Protein 2CJ4 (pdb70)

Secondary structure (DSSP, 8-state):
-HHHHHHHHTSS-HHHHHHHHHTSGGGTT--HHHHHHHHHHHHHHHHHHHHHHHHHHHTS---GGGHHHHHHHHHHHHHIIIIIHHHHHHHHHHS-HHHHHHHHHHHHHHHHHHHHTTTTS--TTHHHHHHHHHHHHHHHHHHHTT-/-HHHHHHHTSS-HHHHHHHHHTSGGGTT--HHHHHHHHHHHHHHHHHHHHHHHHHHHTS---GGGHHHHHHHHHHHHHIIIIIHHHHHHHHHHS-THHHHHHHHHHHHHHHHHHHTTTTS--TTHHHHHHHHHHHHHHHHHHHTT-

Foldseek 3Di:
DVQQQVLLVQFPHNVVLNVQLVVDPCNVVDDLLSSLLSLLVQLLVLLVVQLVVLVVCVVPPHDPLCPVLSVLLNVLSCCLNVPLSVQLNCCSVPRPNVSNLVSLVSQLVSLVVSQCSQPPHDDPPNVSSVSSNRSSRSSNSSSVVVD/DQQQVLLVQFPHNVVLNCQQVVDPCNVPHDLLVSLLSLLVQLQVLLVVQLVVLVVCVPPPHDPLCPVLSVLLNVLSCCLNVPLSVQCVCCSVPRPNVSNLVSLVSQLVSLVVSQVSQPPHDDPPNVSSVSNNRSSRSSNRSSVVVD

CATH classification: 1.20.140.40

Organism: Nicotiana tabacum (NCBI:txid4097)

Nearest PDB structures (foldseek):
  2cj5-assembly1_A  TM=9.998E-01  e=7.695E-20  Nicotiana tabacum
  2cj7-assembly1_A  TM=9.873E-01  e=3.447E-18  Nicotiana tabacum
  1xg2-assembly1_B  TM=9.170E-01  e=6.669E-07  Actinidia chinensis
  1x91-assembly1_A  TM=8.832E-01  e=2.987E-05  Arabidopsis thaliana
  1x8z-assembly3_A  TM=7.685E-01  e=4.606E-05  Arabidopsis thaliana

Solvent-accessible surface area: 14195 Å² total; per-residue (Å²): 88,122,63,1,91,67,5,0,150,84,20,96,50,84,120,50,0,23,156,20,0,89,92,35,194,106,7,73,128,20,83,45,37,33,0,1,34,5,0,0,60,23,0,81,63,74,0,59,92,0,33,106,22,2,50,120,34,103,154,68,145,41,72,94,86,48,156,34,28,1,97,29,0,26,28,0,0,128,16,0,24,89,23,8,0,56,20,0,60,68,1,16,86,126,31,20,32,88,0,0,19,46,2,0,70,20,0,4,35,2,0,69,30,0,39,87,54,6,184,86,81,165,14,47,10,31,79,19,2,84,21,0,47,74,6,0,31,0,0,74,4,0,0,137,82,57,109,150,68,17,99,82,4,0,163,86,19,97,50,93,120,42,0,43,134,21,0,104,94,34,200,106,6,90,135,11,86,40,38,36,0,1,36,4,0,0,57,24,0,76,48,66,0,70,90,0,31,105,42,1,52,141,40,92,156,57,146,40,70,95,86,38,146,37,25,2,90,29,0,28,26,0,0,128,17,0,37,91,21,7,1,58,23,0,49,70,2,16,88,130,32,19,31,86,0,0,17,46,1,0,69,20,0,4,37,3,0,60,33,0,35,97,58,5,183,73,78,133,26,32,8,28,75,31,1,81,21,0,47,68,10,0,31,0,1,75,1,0,1,131,63,57,103

B-factor: mean 11.18, std 5.65, range [2.0, 44.93]

GO terms:
  GO:0005515 protein binding (F, IPI)

Radius of gyration: 20.4 Å; Cα contacts (8 Å, |Δi|>4): 413; chains: 2; bounding box: 42×55×51 Å

InterPro domains:
  IPR006501 Pectinesterase inhibitor domain [PF04043] (21-160)
  IPR006501 Pectinesterase inhibitor domain [SM00856] (18-161)
  IPR006501 Pectinesterase inhibitor domain [TIGR01614] (4-165)
  IPR034087 Cell wall/vacuolar inhibitor of fructosidase [cd15796] (20-165)
  IPR035513 Invertase/pectin methylesterase inhibitor domain superfamily [G3DSA:1.20.140.40] (18-166)
  IPR035513 Invertase/pectin methylesterase inhibitor domain superfamily [SSF101148] (20-165)

Structure (mmCIF, N/CA/C/O backbone):
data_2CJ4
#
_entry.id   2CJ4
#
_cell.length_a   131.350
_cell.length_b   47.180
_cell.length_c   57.450
_cell.angle_alpha   90.00
_cell.angle_beta   90.00
_cell.angle_gamma   90.00
#
_symmetry.space_group_name_H-M   'P 21 21 2'
#
loop_
_entity.id
_entity.type
_entity.pdbx_description
1 polymer 'INVERTASE INHIBITOR'
2 non-polymer 'ACETATE ION'
3 non-polymer 'SULFATE ION'
4 water water
#
loop_
_atom_site.group_PDB
_atom_site.id
_atom_site.type_symbol
_atom_site.label_atom_id
_atom_site.label_alt_id
_atom_site.label_comp_id
_atom_site.label_asym_id
_atom_site.label_entity_id
_atom_site.label_seq_id
_atom_site.pdbx_PDB_ins_code
_atom_site.Cartn_x
_atom_site.Cartn_y
_atom_site.Cartn_z
_atom_site.occupancy
_atom_site.B_iso_or_equiv
_atom_site.auth_seq_id
_atom_site.auth_comp_id
_atom_site.auth_asym_id
_atom_site.auth_atom_id
_atom_site.pdbx_PDB_model_num
ATOM 1 N N . ASN A 1 4 ? 61.670 -18.114 11.094 1.00 20.80 4 ASN A N 1
ATOM 2 C CA . ASN A 1 4 ? 62.877 -17.461 11.725 1.00 21.27 4 ASN A CA 1
ATOM 3 C C . ASN A 1 4 ? 64.173 -17.656 10.909 1.00 20.57 4 ASN A C 1
ATOM 4 O O . ASN A 1 4 ? 64.775 -16.660 10.514 1.00 19.44 4 ASN A O 1
ATOM 9 N N . ASN A 1 5 ? 64.568 -18.902 10.609 1.00 20.06 5 ASN A N 1
ATOM 10 C CA . ASN A 1 5 ? 65.357 -19.127 9.376 1.00 18.86 5 ASN A CA 1
ATOM 11 C C . ASN A 1 5 ? 64.556 -18.641 8.141 1.00 17.26 5 ASN A C 1
ATOM 12 O O . ASN A 1 5 ? 65.079 -17.910 7.295 1.00 16.15 5 ASN A O 1
ATOM 17 N N . LEU A 1 6 ? 63.294 -19.056 8.036 1.00 15.85 6 LEU A N 1
ATOM 18 C CA . LEU A 1 6 ? 62.436 -18.571 6.937 1.00 15.10 6 LEU A CA 1
ATOM 19 C C . LEU A 1 6 ? 62.281 -17.067 7.003 1.00 13.22 6 LEU A C 1
ATOM 20 O O . LEU A 1 6 ? 62.306 -16.388 5.969 1.00 12.83 6 LEU A O 1
ATOM 25 N N . VAL A 1 7 ? 62.099 -16.545 8.217 1.00 11.56 7 VAL A N 1
ATOM 26 C CA . VAL A 1 7 ? 61.920 -15.102 8.403 1.00 10.50 7 VAL A CA 1
ATOM 27 C C . VAL A 1 7 ? 63.188 -14.394 7.947 1.00 8.83 7 VAL A C 1
ATOM 28 O O . VAL A 1 7 ? 63.106 -13.435 7.197 1.00 6.47 7 VAL A O 1
ATOM 32 N N . GLU A 1 8 ? 64.355 -14.903 8.346 1.00 7.75 8 GLU A N 1
ATOM 33 C CA . GLU A 1 8 ? 65.619 -14.231 7.966 1.00 8.84 8 GLU A CA 1
ATOM 34 C C . GLU A 1 8 ? 65.845 -14.279 6.449 1.00 7.28 8 GLU A C 1
ATOM 35 O O . GLU A 1 8 ? 66.236 -13.263 5.831 1.00 6.75 8 GLU A O 1
ATOM 41 N N . THR A 1 9 ? 65.564 -15.438 5.847 1.00 7.53 9 THR A N 1
ATOM 42 C CA . THR A 1 9 ? 65.714 -15.628 4.406 1.00 8.10 9 THR A CA 1
ATOM 43 C C . THR A 1 9 ? 64.776 -14.701 3.649 1.00 7.75 9 THR A C 1
ATOM 44 O O . THR A 1 9 ? 65.143 -14.066 2.636 1.00 7.80 9 THR A O 1
ATOM 48 N N . THR A 1 10 ? 63.549 -14.625 4.132 1.00 7.84 10 THR A N 1
ATOM 49 C CA . THR A 1 10 ? 62.553 -13.795 3.489 1.00 7.83 10 THR A CA 1
ATOM 50 C C . THR A 1 10 ? 62.976 -12.325 3.589 1.00 7.57 10 THR A C 1
ATOM 51 O O . THR A 1 10 ? 62.955 -11.592 2.584 1.00 7.50 10 THR A O 1
ATOM 55 N N . CYS A 1 11 ? 63.372 -11.909 4.785 1.00 6.55 11 CYS A N 1
ATOM 56 C CA . CYS A 1 11 ? 63.707 -10.486 4.995 1.00 7.27 11 CYS A CA 1
ATOM 57 C C . CYS A 1 11 ? 64.960 -10.047 4.244 1.00 6.93 11 CYS A C 1
ATOM 58 O O . CYS A 1 11 ? 65.091 -8.899 3.881 1.00 6.57 11 CYS A O 1
ATOM 61 N N . LYS A 1 12 ? 65.903 -10.972 4.071 1.00 6.38 12 LYS A N 1
ATOM 62 C CA . LYS A 1 12 ? 67.126 -10.677 3.324 1.00 7.21 12 LYS A CA 1
ATOM 63 C C . LYS A 1 12 ? 66.807 -10.276 1.876 1.00 6.60 12 LYS A C 1
ATOM 64 O O . LYS A 1 12 ? 67.517 -9.460 1.274 1.00 6.60 12 LYS A O 1
ATOM 70 N N . ASN A 1 13 ? 65.736 -10.856 1.352 1.00 6.57 13 ASN A N 1
ATOM 71 C CA . ASN A 1 13 ? 65.272 -10.603 -0.012 1.00 8.13 13 ASN A CA 1
ATOM 72 C C . ASN A 1 13 ? 64.207 -9.525 -0.040 1.00 7.50 13 ASN A C 1
ATOM 73 O O . ASN A 1 13 ? 63.194 -9.618 -0.726 1.00 9.26 13 ASN A O 1
ATOM 78 N N . THR A 1 14 ? 64.453 -8.474 0.738 1.00 6.77 14 THR A N 1
ATOM 79 C CA . THR A 1 14 ? 63.602 -7.269 0.757 1.00 7.10 14 THR A CA 1
ATOM 80 C C . THR A 1 14 ? 64.508 -6.048 0.834 1.00 6.39 14 THR A C 1
ATOM 81 O O . THR A 1 14 ? 65.713 -6.192 1.059 1.00 6.06 14 THR A O 1
ATOM 85 N N . PRO A 1 15 ? 63.956 -4.855 0.554 1.00 6.59 15 PRO A N 1
ATOM 86 C CA . PRO A 1 15 ? 64.795 -3.645 0.624 1.00 6.62 15 PRO A CA 1
ATOM 87 C C . PRO A 1 15 ? 65.177 -3.146 2.006 1.00 5.97 15 PRO A C 1
ATOM 88 O O . PRO A 1 15 ? 65.952 -2.202 2.123 1.00 5.78 15 PRO A O 1
ATOM 92 N N . ASN A 1 16 ? 64.717 -3.811 3.060 1.00 5.73 16 ASN A N 1
ATOM 93 C CA . ASN A 1 16 ? 65.014 -3.322 4.417 1.00 4.47 16 ASN A CA 1
ATOM 94 C C . ASN A 1 16 ? 64.926 -4.493 5.415 1.00 4.12 16 ASN A C 1
ATOM 95 O O . ASN A 1 16 ? 63.834 -4.810 5.944 1.00 4.43 16 ASN A O 1
ATOM 100 N N . TYR A 1 17 ? 66.072 -5.116 5.622 1.00 4.22 17 TYR A N 1
ATOM 101 C CA . TYR A 1 17 ? 66.172 -6.361 6.393 1.00 4.18 17 TYR A CA 1
ATOM 102 C C . TYR A 1 17 ? 65.669 -6.218 7.823 1.00 4.81 17 TYR A C 1
ATOM 103 O O . TYR A 1 17 ? 64.827 -6.983 8.281 1.00 4.99 17 TYR A O 1
ATOM 112 N N . GLN A 1 18 ? 66.193 -5.217 8.511 1.00 4.81 18 GLN A N 1
ATOM 113 C CA . GLN A 1 18 ? 65.887 -5.055 9.937 1.00 5.47 18 GLN A CA 1
ATOM 114 C C . GLN A 1 18 ? 64.451 -4.594 10.169 1.00 5.86 18 GLN A C 1
ATOM 115 O O . GLN A 1 18 ? 63.838 -4.998 11.153 1.00 6.41 18 GLN A O 1
ATOM 121 N N . LEU A 1 19 ? 63.896 -3.771 9.281 1.00 5.97 19 LEU A N 1
ATOM 122 C CA . LEU A 1 19 ? 62.488 -3.394 9.409 1.00 6.98 19 LEU A CA 1
ATOM 123 C C . LEU A 1 19 ? 61.583 -4.616 9.217 1.00 7.55 19 LEU A C 1
ATOM 124 O O . LEU A 1 19 ? 60.620 -4.844 9.945 1.00 7.70 19 LEU A O 1
ATOM 129 N N . CYS A 1 20 ? 61.900 -5.387 8.189 1.00 7.27 20 CYS A N 1
ATOM 130 C CA . CYS A 1 20 ? 61.177 -6.630 7.910 1.00 7.33 20 CYS A CA 1
ATOM 131 C C . CYS A 1 20 ? 61.282 -7.594 9.116 1.00 6.87 20 CYS A C 1
ATOM 132 O O . CYS A 1 20 ? 60.270 -8.097 9.599 1.00 7.59 20 CYS A O 1
ATOM 135 N N . LEU A 1 21 ? 62.494 -7.811 9.632 1.00 7.59 21 LEU A N 1
ATOM 136 C CA . LEU A 1 21 ? 62.706 -8.664 10.814 1.00 8.56 21 LEU A CA 1
ATOM 137 C C . LEU A 1 21 ? 61.870 -8.252 12.012 1.00 9.36 21 LEU A C 1
ATOM 138 O O . LEU A 1 21 ? 61.174 -9.091 12.606 1.00 9.00 21 LEU A O 1
ATOM 143 N N . LYS A 1 22 ? 61.957 -6.978 12.376 1.00 10.37 22 LYS A N 1
ATOM 144 C CA . LYS A 1 22 ? 61.292 -6.483 13.562 1.00 11.49 22 LYS A CA 1
ATOM 145 C C . LYS A 1 22 ? 59.780 -6.628 13.429 1.00 11.02 22 LYS A C 1
ATOM 146 O O . LYS A 1 22 ? 59.082 -7.058 14.374 1.00 11.72 22 LYS A O 1
ATOM 152 N N . THR A 1 23 ? 59.302 -6.319 12.241 1.00 10.18 23 THR A N 1
ATOM 153 C CA . THR A 1 23 ? 57.868 -6.336 11.920 1.00 9.97 23 THR A CA 1
ATOM 154 C C . THR A 1 23 ? 57.340 -7.754 11.997 1.00 9.97 23 THR A C 1
ATOM 155 O O . THR A 1 23 ? 56.327 -8.004 12.659 1.00 11.39 23 THR A O 1
ATOM 159 N N . LEU A 1 24 ? 58.025 -8.693 11.350 1.00 9.35 24 LEU A N 1
ATOM 160 C CA . LEU A 1 24 ? 57.557 -10.085 11.312 1.00 9.86 24 LEU A CA 1
ATOM 161 C C . LEU A 1 24 ? 57.656 -10.747 12.680 1.00 10.44 24 LEU A C 1
ATOM 162 O O . LEU A 1 24 ? 56.719 -11.452 13.110 1.00 11.38 24 LEU A O 1
ATOM 167 N N . LEU A 1 25 ? 58.768 -10.507 13.369 1.00 11.03 25 LEU A N 1
ATOM 168 C CA . LEU A 1 25 ? 58.997 -11.183 14.653 1.00 12.09 25 LEU A CA 1
ATOM 169 C C . LEU A 1 25 ? 58.113 -10.646 15.760 1.00 12.68 25 LEU A C 1
ATOM 170 O O . LEU A 1 25 ? 57.946 -11.329 16.777 1.00 14.62 25 LEU A O 1
ATOM 175 N N . SER A 1 26 ? 57.542 -9.465 15.567 1.00 14.06 26 SER A N 1
ATOM 176 C CA . SER A 1 26 ? 56.583 -8.899 16.527 1.00 15.97 26 SER A CA 1
ATOM 177 C C . SER A 1 26 ? 55.235 -9.630 16.550 1.00 16.82 26 SER A C 1
ATOM 178 O O . SER A 1 26 ? 54.433 -9.433 17.478 1.00 17.34 26 SER A O 1
ATOM 181 N N . ASP A 1 27 ? 55.003 -10.470 15.542 1.00 16.44 27 ASP A N 1
ATOM 182 C CA . ASP A 1 27 ? 53.760 -11.219 15.402 1.00 16.78 27 ASP A CA 1
ATOM 183 C C . ASP A 1 27 ? 54.014 -12.702 15.571 1.00 17.13 27 ASP A C 1
ATOM 184 O O . ASP A 1 27 ? 54.797 -13.299 14.827 1.00 16.73 27 ASP A O 1
ATOM 189 N N . LYS A 1 28 ? 53.328 -13.304 16.557 1.00 17.45 28 LYS A N 1
ATOM 190 C CA . LYS A 1 28 ? 53.508 -14.716 16.888 1.00 18.39 28 LYS A CA 1
ATOM 191 C C . LYS A 1 28 ? 53.294 -15.652 15.716 1.00 17.60 28 LYS A C 1
ATOM 192 O O . LYS A 1 28 ? 53.839 -16.739 15.697 1.00 17.62 28 LYS A O 1
ATOM 198 N N . ARG A 1 29 ? 52.495 -15.231 14.736 1.00 16.87 29 ARG A N 1
ATOM 199 C CA . ARG A 1 29 ? 52.203 -16.077 13.578 1.00 17.34 29 ARG A CA 1
ATOM 200 C C . ARG A 1 29 ? 53.464 -16.339 12.739 1.00 16.61 29 ARG A C 1
ATOM 201 O O . ARG A 1 29 ? 53.461 -17.230 11.905 1.00 15.19 29 ARG A O 1
ATOM 209 N N . SER A 1 3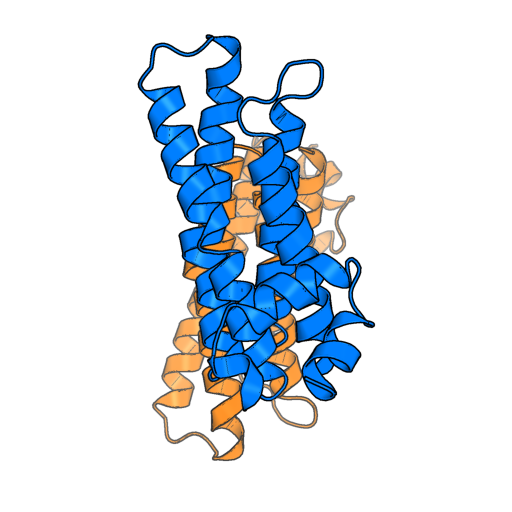0 ? 54.520 -15.547 12.938 1.00 16.85 30 SER A N 1
ATOM 210 C CA . SER A 1 30 ? 55.730 -15.716 12.134 1.00 18.09 30 SER A CA 1
ATOM 211 C C . SER A 1 30 ? 56.526 -16.964 12.491 1.00 19.06 30 SER A C 1
ATOM 212 O O . SER A 1 30 ? 57.136 -17.565 11.600 1.00 18.59 30 SER A O 1
ATOM 215 N N . ALA A 1 31 ? 56.475 -17.359 13.767 1.00 20.70 31 ALA A N 1
ATOM 216 C CA . ALA A 1 31 ? 57.226 -18.525 14.284 1.00 21.61 31 ALA A CA 1
ATOM 217 C C . ALA A 1 31 ? 56.865 -19.796 13.560 1.00 22.95 31 ALA A C 1
ATOM 218 O O . ALA A 1 31 ? 57.705 -20.672 13.370 1.00 24.82 31 ALA A O 1
ATOM 220 N N . THR A 1 32 ? 55.595 -19.924 13.209 1.00 23.50 32 THR A N 1
ATOM 221 C CA . THR A 1 32 ? 55.118 -21.066 12.462 1.00 23.80 32 THR A CA 1
ATOM 222 C C . THR A 1 32 ? 54.506 -20.595 11.168 1.00 23.86 32 THR A C 1
ATOM 223 O O . THR A 1 32 ? 53.618 -21.239 10.620 1.00 25.89 32 THR A O 1
ATOM 227 N N . GLY A 1 33 ? 55.003 -19.485 10.655 1.00 23.56 33 GLY A N 1
ATOM 228 C CA . GLY A 1 33 ? 54.481 -18.935 9.408 1.00 22.89 33 GLY A CA 1
ATOM 229 C C . GLY A 1 33 ? 54.887 -19.775 8.213 1.00 21.40 33 GLY A C 1
ATOM 230 O O . GLY A 1 33 ? 55.715 -20.690 8.332 1.00 23.34 33 GLY A O 1
ATOM 231 N N . ASP A 1 34 ? 54.249 -19.514 7.076 1.00 17.97 34 ASP A N 1
ATOM 232 C CA . ASP A 1 34 ? 54.868 -19.788 5.776 1.00 14.88 34 ASP A CA 1
ATOM 233 C C . ASP A 1 34 ? 54.974 -18.419 5.113 1.00 12.91 34 ASP A C 1
ATOM 234 O O . ASP A 1 34 ? 54.638 -17.427 5.748 1.00 11.61 34 ASP A O 1
ATOM 239 N N . ILE A 1 35 ? 55.401 -18.348 3.853 1.00 11.20 35 ILE A N 1
ATOM 240 C CA . ILE A 1 35 ? 55.671 -17.046 3.247 1.00 11.01 35 ILE A CA 1
ATOM 241 C C . ILE A 1 35 ? 54.380 -16.230 3.148 1.00 8.94 35 ILE A C 1
ATOM 242 O O . ILE A 1 35 ? 54.379 -15.011 3.354 1.00 7.45 35 ILE A O 1
ATOM 247 N N . THR A 1 36 ? 53.270 -16.904 2.845 1.00 7.85 36 THR A N 1
ATOM 248 C CA . THR A 1 36 ? 51.976 -16.210 2.788 1.00 7.14 36 THR A CA 1
ATOM 249 C C . THR A 1 36 ? 51.587 -15.575 4.109 1.00 6.32 36 THR A C 1
ATOM 250 O O . THR A 1 36 ? 51.107 -14.428 4.147 1.00 6.09 36 THR A O 1
ATOM 254 N N . THR A 1 37 ? 51.810 -16.302 5.190 1.00 6.13 37 THR A N 1
ATOM 255 C CA . THR A 1 37 ? 51.619 -15.738 6.533 1.00 6.12 37 THR A CA 1
ATOM 256 C C . THR A 1 37 ? 52.481 -14.500 6.746 1.00 5.94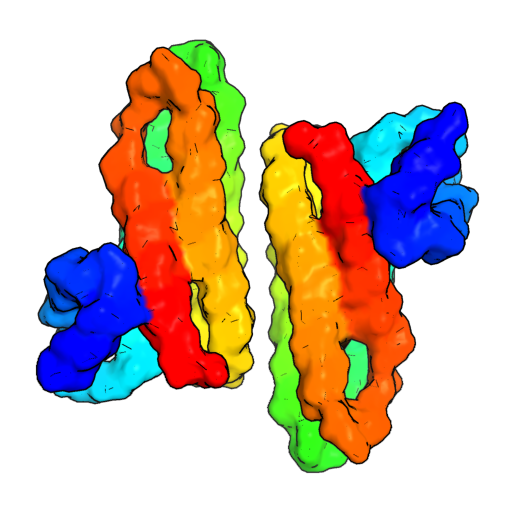 37 THR A C 1
ATOM 257 O O . THR A 1 37 ? 52.027 -13.486 7.297 1.00 6.08 37 THR A O 1
ATOM 261 N N . LEU A 1 38 ? 53.739 -14.563 6.310 1.00 5.61 38 LEU A N 1
ATOM 262 C CA . LEU A 1 38 ? 54.636 -13.404 6.476 1.00 5.62 38 LEU A CA 1
ATOM 263 C C . LEU A 1 38 ? 54.117 -12.187 5.689 1.00 6.31 38 LEU A C 1
ATOM 264 O O . LEU A 1 38 ? 54.131 -11.050 6.195 1.00 6.28 38 LEU A O 1
ATOM 269 N N . ALA A 1 39 ? 53.632 -12.426 4.473 1.00 6.21 39 ALA A N 1
ATOM 270 C CA . ALA A 1 39 ? 53.066 -11.347 3.665 1.00 6.94 39 ALA A CA 1
ATOM 271 C C . ALA A 1 39 ? 51.832 -10.770 4.373 1.00 6.69 39 ALA A C 1
ATOM 272 O O . ALA A 1 39 ? 51.642 -9.577 4.394 1.00 6.42 39 ALA A O 1
ATOM 274 N N . LEU A 1 40 ? 51.015 -11.617 5.001 1.00 6.66 40 LEU A N 1
ATOM 275 C CA . LEU A 1 40 ? 49.826 -11.114 5.666 1.00 5.97 40 LEU A CA 1
ATOM 276 C C . LEU A 1 40 ? 50.184 -10.297 6.901 1.00 5.94 40 LEU A C 1
ATOM 277 O O . LEU A 1 40 ? 49.501 -9.316 7.243 1.00 6.37 40 LEU A O 1
ATOM 282 N N . ILE A 1 41 ? 51.222 -10.731 7.626 1.00 5.43 41 ILE A N 1
ATOM 283 C CA . ILE A 1 41 ? 51.715 -9.958 8.767 1.00 6.54 41 ILE A CA 1
ATOM 284 C C . ILE A 1 41 ? 52.167 -8.573 8.302 1.00 6.46 41 ILE A C 1
ATOM 285 O O . ILE A 1 41 ? 51.859 -7.537 8.938 1.00 6.47 41 ILE A O 1
ATOM 290 N N . MET A 1 42 ? 52.859 -8.542 7.178 1.00 6.92 42 MET A N 1
ATOM 291 C CA . MET A 1 42 ? 53.340 -7.277 6.599 1.00 7.70 42 MET A CA 1
ATOM 292 C C . MET A 1 42 ? 52.192 -6.354 6.216 1.00 8.23 42 MET A C 1
ATOM 293 O O . MET A 1 42 ? 52.204 -5.173 6.562 1.00 9.28 42 MET A O 1
ATOM 298 N N . VAL A 1 43 ? 51.174 -6.912 5.569 1.00 7.37 43 VAL A N 1
ATOM 299 C CA . VAL A 1 43 ? 49.965 -6.132 5.216 1.00 7.91 43 VAL A CA 1
ATOM 300 C C . VAL A 1 43 ? 49.344 -5.534 6.467 1.00 7.35 43 VAL A C 1
ATOM 301 O O . VAL A 1 43 ? 48.964 -4.362 6.477 1.00 9.20 43 VAL A O 1
ATOM 305 N N . ASP A 1 44 ? 49.213 -6.301 7.531 1.00 8.28 44 ASP A N 1
ATOM 306 C CA . ASP A 1 44 ? 48.679 -5.768 8.798 1.00 8.34 44 ASP A CA 1
ATOM 307 C C . ASP A 1 44 ? 49.527 -4.616 9.355 1.00 8.73 44 ASP A C 1
ATOM 308 O O . ASP A 1 44 ? 48.971 -3.655 9.925 1.00 8.90 44 ASP A O 1
ATOM 313 N N . ALA A 1 45 ? 50.862 -4.725 9.241 1.00 8.23 45 ALA A N 1
ATOM 314 C CA . ALA A 1 45 ? 51.770 -3.655 9.712 1.00 8.57 45 ALA A CA 1
ATOM 315 C C . ALA A 1 45 ? 51.507 -2.348 8.898 1.00 8.22 45 ALA A C 1
ATOM 316 O O . ALA A 1 45 ? 51.469 -1.249 9.461 1.00 8.73 45 ALA A O 1
ATOM 318 N N . ILE A 1 46 ? 51.335 -2.490 7.586 1.00 8.27 46 ILE A N 1
ATOM 319 C CA . ILE A 1 46 ? 51.068 -1.364 6.696 1.00 8.72 46 ILE A CA 1
ATOM 320 C C . ILE A 1 46 ? 49.732 -0.760 7.111 1.00 8.66 46 ILE A C 1
ATOM 321 O O . ILE A 1 46 ? 49.598 0.460 7.195 1.00 9.80 46 ILE A O 1
ATOM 326 N N . LYS A 1 47 ? 48.731 -1.621 7.335 1.00 8.52 47 LYS A N 1
ATOM 327 C CA A LYS A 1 47 ? 47.389 -1.166 7.739 0.50 9.02 47 LYS A CA 1
ATOM 328 C CA B LYS A 1 47 ? 47.413 -1.201 7.758 0.50 8.68 47 LYS A CA 1
ATOM 329 C C . LYS A 1 47 ? 47.462 -0.362 9.042 1.00 8.95 47 LYS A C 1
ATOM 330 O O . LYS A 1 47 ? 46.817 0.675 9.160 1.00 8.36 47 LYS A O 1
ATOM 341 N N . ALA A 1 48 ? 48.219 -0.839 10.020 1.00 8.08 48 ALA A N 1
ATOM 342 C CA . ALA A 1 48 ? 48.378 -0.099 11.293 1.00 8.62 48 ALA A CA 1
ATOM 343 C C . ALA A 1 48 ? 48.880 1.317 11.081 1.00 9.32 48 ALA A C 1
ATOM 344 O O . ALA A 1 48 ? 48.303 2.292 11.606 1.00 10.02 48 ALA A O 1
ATOM 346 N N . LYS A 1 49 ? 49.950 1.435 10.322 1.00 9.38 49 LYS A N 1
ATOM 347 C CA . LYS A 1 49 ? 50.541 2.747 10.030 1.00 9.17 49 LYS A CA 1
ATOM 348 C C . LYS A 1 49 ? 49.588 3.617 9.213 1.00 9.05 49 LYS A C 1
ATOM 349 O O . LYS A 1 49 ? 49.507 4.834 9.447 1.00 8.76 49 LYS A O 1
ATOM 355 N N . ALA A 1 50 ? 48.912 3.013 8.227 1.00 7.61 50 ALA A N 1
ATOM 356 C CA . ALA A 1 50 ? 47.976 3.760 7.377 1.00 8.11 50 ALA A CA 1
ATOM 357 C C . ALA A 1 50 ? 46.806 4.282 8.224 1.00 6.94 50 ALA A C 1
ATOM 358 O O . ALA A 1 50 ? 46.309 5.415 8.005 1.00 8.55 50 ALA A O 1
ATOM 360 N N . ASN A 1 51 ? 46.284 3.475 9.159 1.00 7.82 51 ASN A N 1
ATOM 361 C CA . ASN A 1 51 ? 45.234 3.965 10.016 1.00 7.82 51 ASN A CA 1
ATOM 362 C C . ASN A 1 51 ? 45.728 5.135 10.884 1.00 7.81 51 ASN A C 1
ATOM 363 O O . ASN A 1 51 ? 45.003 6.124 11.130 1.00 8.61 51 ASN A O 1
ATOM 368 N N . GLN A 1 52 ? 46.955 5.035 11.373 1.00 8.24 52 GLN A N 1
ATOM 369 C CA . GLN A 1 52 ? 47.551 6.130 12.163 1.00 9.28 52 GLN A CA 1
ATOM 370 C C . GLN A 1 52 ? 47.633 7.408 11.317 1.00 7.51 52 GLN A C 1
ATOM 371 O O . GLN A 1 52 ? 47.281 8.505 11.785 1.00 7.62 52 GLN A O 1
ATOM 377 N N . ALA A 1 53 ? 48.088 7.251 10.095 1.00 7.21 53 ALA A N 1
ATOM 378 C CA . ALA A 1 53 ? 48.153 8.371 9.150 1.00 7.56 53 ALA A CA 1
ATOM 379 C C . ALA A 1 53 ? 46.764 8.998 8.950 1.00 7.30 53 ALA A C 1
ATOM 380 O O . ALA A 1 53 ? 46.626 10.235 8.980 1.00 7.29 53 ALA A O 1
ATOM 382 N N . ALA A 1 54 ? 45.745 8.170 8.683 1.00 7.35 54 ALA A N 1
ATOM 383 C CA . ALA A 1 54 ? 44.382 8.672 8.446 1.00 7.23 54 ALA A CA 1
ATOM 384 C C . ALA A 1 54 ? 43.846 9.487 9.626 1.00 6.80 54 ALA A C 1
ATOM 385 O O . ALA A 1 54 ? 43.252 10.561 9.430 1.00 6.65 54 ALA A O 1
ATOM 387 N N . VAL A 1 55 ? 44.096 8.995 10.834 1.00 6.89 55 VAL A N 1
ATOM 388 C CA . VAL A 1 55 ? 43.640 9.684 12.032 1.00 7.42 55 VAL A CA 1
ATOM 389 C C . VAL A 1 55 ? 44.434 10.997 12.225 1.00 7.22 55 VAL A C 1
ATOM 390 O O . VAL A 1 55 ? 43.862 12.029 12.596 1.00 6.96 55 VAL A O 1
ATOM 394 N N . THR A 1 56 ? 45.729 10.970 11.963 1.00 7.54 56 THR A N 1
ATOM 395 C CA . THR A 1 56 ? 46.546 12.174 12.048 1.00 7.12 56 THR A CA 1
ATOM 396 C C . THR A 1 56 ? 46.060 13.254 11.081 1.00 6.94 56 THR A C 1
ATOM 397 O O . THR A 1 56 ? 45.987 14.440 11.461 1.00 7.11 56 THR A O 1
ATOM 401 N N . ILE A 1 57 ? 45.736 12.834 9.860 1.00 5.99 57 ILE A N 1
ATOM 402 C CA . ILE A 1 57 ? 45.200 13.749 8.837 1.00 6.06 57 ILE A CA 1
ATOM 403 C C . ILE A 1 57 ? 43.921 14.379 9.337 1.00 5.55 57 ILE A C 1
ATOM 404 O O . ILE A 1 57 ? 43.770 15.586 9.272 1.00 6.25 57 ILE A O 1
ATOM 409 N N . SER A 1 58 ? 43.012 13.564 9.888 1.00 6.72 58 SER A N 1
ATOM 410 C CA . SER A 1 58 ? 41.742 14.083 10.385 1.00 6.18 58 SER A CA 1
ATOM 411 C C . SER A 1 58 ? 41.985 15.093 11.504 1.00 6.15 58 SER A C 1
ATOM 412 O O . SER A 1 58 ? 41.379 16.156 11.539 1.00 6.34 58 SER A O 1
ATOM 415 N N . LYS A 1 59 ? 42.867 14.755 12.426 1.00 5.95 59 LYS A N 1
ATOM 416 C CA . LYS A 1 59 ? 43.177 15.682 13.530 1.00 6.95 59 LYS A CA 1
ATOM 417 C C . LYS A 1 59 ? 43.645 17.018 12.956 1.00 6.37 59 LYS A C 1
ATOM 418 O O . LYS A 1 59 ? 43.154 18.076 13.356 1.00 6.20 59 LYS A O 1
ATOM 424 N N . LEU A 1 60 ? 44.620 16.954 12.063 1.00 5.76 60 LEU A N 1
ATOM 425 C CA . LEU A 1 60 ? 45.189 18.173 11.452 1.00 6.09 60 LEU A CA 1
ATOM 426 C C . LEU A 1 60 ? 44.099 18.991 10.744 1.00 5.59 60 LEU A C 1
ATOM 427 O O . LEU A 1 60 ? 44.047 20.197 10.920 1.00 6.91 60 LEU A O 1
ATOM 432 N N . ARG A 1 61 ? 43.234 18.319 9.981 1.00 5.44 61 ARG A N 1
ATOM 433 C CA . ARG A 1 61 ? 42.214 19.013 9.215 1.00 5.42 61 ARG A CA 1
ATOM 434 C C . ARG A 1 61 ? 41.211 19.733 10.136 1.00 5.87 61 ARG A C 1
ATOM 435 O O . ARG A 1 61 ? 40.580 20.741 9.724 1.00 7.41 61 ARG A O 1
ATOM 443 N N . HIS A 1 62 ? 41.033 19.216 11.356 1.00 5.76 62 HIS A N 1
ATOM 444 C CA . HIS A 1 62 ? 40.073 19.756 12.316 1.00 5.98 62 HIS A CA 1
ATOM 445 C C . HIS A 1 62 ? 40.708 20.678 13.382 1.00 6.25 62 HIS A C 1
ATOM 446 O O . HIS A 1 62 ? 40.036 21.089 14.360 1.00 6.66 62 HIS A O 1
ATOM 453 N N . SER A 1 63 ? 41.986 21.042 13.173 1.00 7.39 63 SER A N 1
ATOM 454 C CA . SER A 1 63 ? 42.792 21.787 14.165 1.00 9.14 63 SER A CA 1
ATOM 455 C C . SER A 1 63 ? 43.349 23.058 13.587 1.00 9.96 63 SER A C 1
ATOM 456 O O . SER A 1 63 ? 44.495 23.376 13.828 1.00 11.23 63 SER A O 1
ATOM 459 N N . ASN A 1 64 ? 42.512 23.778 12.849 1.00 10.95 64 ASN A N 1
ATOM 460 C CA . ASN A 1 64 ? 42.869 25.083 12.255 1.00 10.89 64 ASN A CA 1
ATOM 461 C C . ASN A 1 64 ? 44.200 25.013 11.504 1.00 9.44 64 ASN A C 1
ATOM 462 O O . ASN A 1 64 ? 45.156 25.719 11.819 1.00 9.48 64 ASN A O 1
ATOM 467 N N . PRO A 1 65 ? 44.276 24.141 10.493 1.00 8.68 65 PRO A N 1
ATOM 468 C CA . PRO A 1 65 ? 45.555 23.984 9.843 1.00 8.76 65 PRO A CA 1
ATOM 469 C C . PRO A 1 65 ? 45.906 25.167 8.944 1.00 7.62 65 PRO A C 1
ATOM 470 O O . PRO A 1 65 ? 45.004 25.964 8.626 1.00 8.66 65 PRO A O 1
ATOM 474 N N . PRO A 1 66 ? 47.186 25.288 8.552 1.00 8.10 66 PRO A N 1
ATOM 475 C CA . PRO A 1 66 ? 47.591 26.308 7.570 1.00 7.28 66 PRO A CA 1
ATOM 476 C C . PRO A 1 66 ? 46.730 26.198 6.310 1.00 5.98 66 PRO A C 1
ATOM 477 O O . PRO A 1 66 ? 46.461 25.115 5.855 1.00 5.56 66 PRO A O 1
ATOM 481 N N . ALA A 1 67 ? 46.329 27.333 5.739 1.00 5.69 67 ALA A N 1
ATOM 482 C CA . ALA A 1 67 ? 45.545 27.350 4.525 1.00 6.15 67 ALA A CA 1
ATOM 483 C C . ALA A 1 67 ? 46.171 26.556 3.407 1.00 6.40 67 ALA A C 1
ATOM 484 O O . ALA A 1 67 ? 45.473 25.847 2.673 1.00 6.62 67 ALA A O 1
ATOM 486 N N . ALA A 1 68 ? 47.487 26.688 3.273 1.00 6.81 68 ALA A N 1
ATOM 487 C CA . ALA A 1 68 ? 48.174 25.989 2.205 1.00 7.57 68 ALA A CA 1
ATOM 488 C C . ALA A 1 68 ? 48.216 24.452 2.377 1.00 7.58 68 ALA A C 1
ATOM 489 O O . ALA A 1 68 ? 48.602 23.731 1.446 1.00 8.39 68 ALA A O 1
ATOM 491 N N . TRP A 1 69 ? 47.829 23.933 3.539 1.00 7.08 69 TRP A N 1
ATOM 492 C CA . TRP A 1 69 ? 47.714 22.482 3.728 1.00 8.52 69 TRP A CA 1
ATOM 493 C C . TRP A 1 69 ? 46.328 21.955 3.346 1.00 8.38 69 TRP A C 1
ATOM 494 O O . TRP A 1 69 ? 46.108 20.762 3.392 1.00 7.79 69 TRP A O 1
ATOM 505 N N . LYS A 1 70 ? 45.406 22.814 2.912 1.00 8.32 70 LYS A N 1
ATOM 506 C CA . LYS A 1 70 ? 44.041 22.323 2.616 1.00 9.44 70 LYS A CA 1
ATOM 507 C C . LYS A 1 70 ? 44.018 21.219 1.571 1.00 8.46 70 LYS A C 1
ATOM 508 O O . LYS A 1 70 ? 43.430 20.150 1.766 1.00 8.49 70 LYS A O 1
ATOM 514 N N . GLY A 1 71 ? 44.602 21.524 0.425 1.00 8.58 71 GLY A N 1
ATOM 515 C CA . GLY A 1 71 ? 44.672 20.562 -0.661 1.00 8.84 71 GLY A CA 1
ATOM 516 C C . GLY A 1 71 ? 45.512 19.360 -0.316 1.00 9.03 71 GLY A C 1
ATOM 517 O O . GLY A 1 71 ? 45.076 18.223 -0.517 1.00 10.23 71 GLY A O 1
ATOM 518 N N . PRO A 1 72 ? 46.755 19.593 0.158 1.00 7.53 72 PRO A N 1
ATOM 519 C CA . PRO A 1 72 ? 47.573 18.471 0.584 1.00 7.33 72 PRO A CA 1
ATOM 520 C C . PRO A 1 72 ? 46.861 17.529 1.551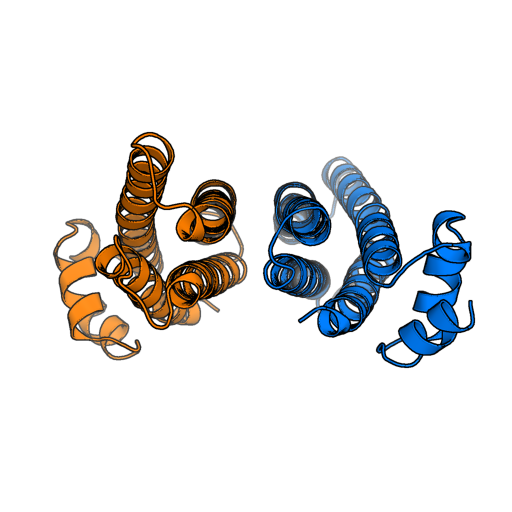 1.00 7.63 72 PRO A C 1
ATOM 521 O O . PRO A 1 72 ? 46.897 16.300 1.350 1.00 8.46 72 PRO A O 1
ATOM 525 N N . LEU A 1 73 ? 46.188 18.077 2.565 1.00 6.43 73 LEU A N 1
ATOM 526 C CA . LEU A 1 73 ? 45.565 17.192 3.526 1.00 6.14 73 LEU A CA 1
ATOM 527 C C . LEU A 1 73 ? 44.349 16.493 2.929 1.00 5.78 73 LEU A C 1
ATOM 528 O O . LEU A 1 73 ? 44.061 15.339 3.283 1.00 6.32 73 LEU A O 1
ATOM 533 N N . LYS A 1 74 ? 43.601 17.196 2.073 1.00 6.16 74 LYS A N 1
ATOM 534 C CA . LYS A 1 74 ? 42.419 16.558 1.450 1.00 7.36 74 LYS A CA 1
ATOM 535 C C . LYS A 1 74 ? 42.840 15.397 0.561 1.00 6.62 74 LYS A C 1
ATOM 536 O O . LYS A 1 74 ? 42.244 14.315 0.578 1.00 7.24 74 LYS A O 1
ATOM 542 N N . ASN A 1 75 ? 43.896 15.617 -0.220 1.00 6.87 75 ASN A N 1
ATOM 543 C CA . ASN A 1 75 ? 44.383 14.585 -1.129 1.00 7.07 75 ASN A CA 1
ATOM 544 C C . ASN A 1 75 ? 45.069 13.484 -0.353 1.00 6.30 75 ASN A C 1
ATOM 545 O O . ASN A 1 75 ? 44.958 12.320 -0.704 1.00 7.86 75 ASN A O 1
ATOM 550 N N . CYS A 1 76 ? 45.765 13.815 0.736 1.00 6.19 76 CYS A N 1
ATOM 551 C CA . CYS A 1 76 ? 46.318 12.767 1.611 1.00 7.07 76 CYS A CA 1
ATOM 552 C C . CYS A 1 76 ? 45.230 11.911 2.200 1.00 6.75 76 CYS A C 1
ATOM 553 O O . CYS A 1 76 ? 45.370 10.700 2.300 1.00 7.21 76 CYS A O 1
ATOM 556 N N . ALA A 1 77 ? 44.134 12.541 2.617 1.00 7.60 77 ALA A N 1
ATOM 557 C CA . ALA A 1 77 ? 43.011 11.802 3.187 1.00 7.49 77 ALA A CA 1
ATOM 558 C C . ALA A 1 77 ? 42.489 10.784 2.156 1.00 7.78 77 ALA A C 1
ATOM 559 O O . ALA A 1 77 ? 42.219 9.627 2.498 1.00 7.64 77 ALA A O 1
ATOM 561 N N . PHE A 1 78 ? 42.377 11.237 0.899 1.00 7.11 78 PHE A N 1
ATOM 562 C CA . PHE A 1 78 ? 41.935 10.380 -0.209 1.00 7.68 78 PHE A CA 1
ATOM 563 C C . PHE A 1 78 ? 42.940 9.238 -0.438 1.00 8.19 78 PHE A C 1
ATOM 564 O O . PHE A 1 78 ? 42.538 8.067 -0.536 1.00 8.88 78 PHE A O 1
ATOM 572 N N . SER A 1 79 ? 44.222 9.573 -0.441 1.00 8.31 79 SER A N 1
ATOM 573 C CA . SER A 1 79 ? 45.278 8.590 -0.623 1.00 8.86 79 SER A CA 1
ATOM 574 C C . SER A 1 79 ? 45.182 7.466 0.432 1.00 8.53 79 SER A C 1
ATOM 575 O O . SER A 1 79 ? 45.251 6.296 0.089 1.00 10.62 79 SER A O 1
ATOM 578 N N . TYR A 1 80 ? 45.004 7.822 1.691 1.00 7.44 80 TYR A N 1
ATOM 579 C CA . TYR A 1 80 ? 44.931 6.813 2.758 1.00 8.56 80 TYR A CA 1
ATOM 580 C C . TYR A 1 80 ? 43.606 6.063 2.695 1.00 8.19 80 TYR A C 1
ATOM 581 O O . TYR A 1 80 ? 43.517 4.903 3.108 1.00 8.89 80 TYR A O 1
ATOM 590 N N . LYS A 1 81 ? 42.559 6.723 2.227 1.00 8.37 81 LYS A N 1
ATOM 591 C CA . LYS A 1 81 ? 41.255 6.054 2.076 1.00 8.94 81 LYS A CA 1
ATOM 592 C C . LYS A 1 81 ? 41.383 4.934 1.011 1.00 8.41 81 LYS A C 1
ATOM 593 O O . LYS A 1 81 ? 40.850 3.835 1.182 1.00 9.70 81 LYS A O 1
ATOM 599 N N . VAL A 1 82 ? 42.134 5.219 -0.047 1.00 8.28 82 VAL A N 1
ATOM 600 C CA . VAL A 1 82 ? 42.363 4.222 -1.117 1.00 8.25 82 VAL A CA 1
ATOM 601 C C . VAL A 1 82 ? 43.129 3.036 -0.501 1.00 8.26 82 VAL A C 1
ATOM 602 O O . VAL A 1 82 ? 42.752 1.858 -0.672 1.00 9.38 82 VAL A O 1
ATOM 606 N N . ILE A 1 83 ? 44.177 3.375 0.237 1.00 7.90 83 ILE A N 1
ATOM 607 C CA . ILE A 1 83 ? 45.034 2.338 0.872 1.00 8.36 83 ILE A CA 1
ATOM 608 C C . ILE A 1 83 ? 44.185 1.452 1.781 1.00 8.83 83 ILE A C 1
ATOM 609 O O . ILE A 1 83 ? 44.190 0.237 1.654 1.00 8.70 83 ILE A O 1
ATOM 614 N N . LEU A 1 84 ? 43.385 2.070 2.640 1.00 7.17 84 LEU A N 1
ATOM 615 C CA . LEU A 1 84 ? 42.641 1.321 3.655 1.00 7.81 84 LEU A CA 1
ATOM 616 C C . LEU A 1 84 ? 41.391 0.594 3.155 1.00 8.01 84 LEU A C 1
ATOM 617 O O . LEU A 1 84 ? 40.954 -0.423 3.750 1.00 9.78 84 LEU A O 1
ATOM 622 N N . THR A 1 85 ? 40.729 1.161 2.158 1.00 8.65 85 THR A N 1
ATOM 623 C CA . THR A 1 85 ? 39.458 0.611 1.714 1.00 9.41 85 THR A CA 1
ATOM 624 C C . THR A 1 85 ? 39.576 -0.240 0.473 1.00 9.08 85 THR A C 1
ATOM 625 O O . THR A 1 85 ? 38.670 -1.024 0.181 1.00 10.84 85 THR A O 1
ATOM 629 N N . ALA A 1 86 ? 40.676 -0.095 -0.256 1.00 9.10 86 ALA A N 1
ATOM 630 C CA . ALA A 1 86 ? 40.888 -0.836 -1.506 1.00 9.27 86 ALA A CA 1
ATOM 631 C C . ALA A 1 86 ? 42.162 -1.642 -1.501 1.00 9.12 86 ALA A C 1
ATOM 632 O O . ALA A 1 86 ? 42.102 -2.864 -1.630 1.00 10.60 86 ALA A O 1
ATOM 634 N N . SER A 1 87 ? 43.317 -0.979 -1.413 1.00 9.49 87 SER A N 1
ATOM 635 C CA . SER A 1 87 ? 44.598 -1.632 -1.657 1.00 9.25 87 SER A CA 1
ATOM 636 C C . SER A 1 87 ? 44.876 -2.772 -0.677 1.00 9.04 87 SER A C 1
ATOM 637 O O . SER A 1 87 ? 45.264 -3.881 -1.057 1.00 9.48 87 SER A O 1
ATOM 640 N N . LEU A 1 88 ? 44.742 -2.474 0.608 1.00 8.32 88 LEU A N 1
ATOM 641 C CA . LEU A 1 88 ? 45.053 -3.478 1.627 1.00 8.83 88 LEU A CA 1
ATOM 642 C C . LEU A 1 88 ? 44.012 -4.596 1.721 1.00 8.53 88 LEU A C 1
ATOM 643 O O . LEU A 1 88 ? 44.389 -5.786 1.794 1.00 9.51 88 LEU A O 1
ATOM 648 N N . PRO A 1 89 ? 42.717 -4.271 1.714 1.00 8.76 89 PRO A N 1
ATOM 649 C CA . PRO A 1 89 ? 41.730 -5.349 1.642 1.00 8.13 89 PRO A CA 1
ATOM 650 C C . PRO A 1 89 ? 41.901 -6.253 0.431 1.00 7.20 89 PRO A C 1
ATOM 651 O O . PRO A 1 89 ? 41.750 -7.461 0.543 1.00 6.88 89 PRO A O 1
ATOM 655 N N . GLU A 1 90 ? 42.201 -5.657 -0.735 1.00 7.65 90 GLU A N 1
ATOM 656 C CA . GLU A 1 90 ? 42.470 -6.465 -1.941 1.00 7.37 90 GLU A CA 1
ATOM 657 C C . GLU A 1 90 ? 43.643 -7.426 -1.663 1.00 6.32 90 GLU A C 1
ATOM 658 O O . GLU A 1 90 ? 43.584 -8.591 -2.013 1.00 6.14 90 GLU A O 1
ATOM 664 N N . ALA A 1 91 ? 44.729 -6.909 -1.097 1.00 6.47 91 ALA A N 1
ATOM 665 C CA . ALA A 1 91 ? 45.919 -7.754 -0.809 1.00 6.55 91 ALA A CA 1
ATOM 666 C C . ALA A 1 91 ? 45.550 -8.914 0.143 1.00 6.17 91 ALA A C 1
ATOM 667 O O . ALA A 1 91 ? 45.968 -10.045 -0.042 1.00 6.96 91 ALA A O 1
ATOM 669 N N . ILE A 1 92 ? 44.803 -8.609 1.188 1.00 6.99 92 ILE A N 1
ATOM 670 C CA . ILE A 1 92 ? 44.452 -9.629 2.185 1.00 6.91 92 ILE A CA 1
ATOM 671 C C . ILE A 1 92 ? 43.611 -10.711 1.507 1.00 6.43 92 ILE A C 1
ATOM 672 O O . ILE A 1 92 ? 43.882 -11.904 1.668 1.00 7.36 92 ILE A O 1
ATOM 677 N N . GLU A 1 93 ? 42.583 -10.315 0.760 1.00 7.07 93 GLU A N 1
ATOM 678 C CA . GLU A 1 93 ? 41.739 -11.316 0.101 1.00 6.38 93 GLU A CA 1
ATOM 679 C C . GLU A 1 93 ? 42.541 -12.168 -0.894 1.00 5.94 93 GLU A C 1
ATOM 680 O O . GLU A 1 93 ? 42.382 -13.391 -1.016 1.00 5.88 93 GLU A O 1
ATOM 686 N N . ALA A 1 94 ? 43.345 -11.469 -1.694 1.00 4.66 94 ALA A N 1
ATOM 687 C CA . ALA A 1 94 ? 44.087 -12.173 -2.769 1.00 5.43 94 ALA A CA 1
ATOM 688 C C . ALA A 1 94 ? 45.085 -13.177 -2.158 1.00 5.21 94 ALA A C 1
ATOM 689 O O . ALA A 1 94 ? 45.212 -14.314 -2.621 1.00 4.69 94 ALA A O 1
ATOM 691 N N . LEU A 1 95 ? 45.800 -12.757 -1.119 1.00 5.48 95 LEU A N 1
ATOM 692 C CA . LEU A 1 95 ? 46.764 -13.636 -0.442 1.00 5.70 95 LEU A CA 1
ATOM 693 C C . LEU A 1 95 ? 46.035 -14.782 0.209 1.00 5.91 95 LEU A C 1
ATOM 694 O O . LEU A 1 95 ? 46.503 -15.921 0.185 1.00 4.91 95 LEU A O 1
ATOM 699 N N . THR A 1 96 ? 44.872 -14.514 0.786 1.00 4.96 96 THR A N 1
ATOM 700 C CA . THR A 1 96 ? 44.161 -15.531 1.541 1.00 6.38 96 THR A CA 1
ATOM 701 C C . THR A 1 96 ? 43.502 -16.581 0.657 1.00 6.75 96 THR A C 1
ATOM 702 O O . THR A 1 96 ? 43.541 -17.769 0.954 1.00 6.81 96 THR A O 1
ATOM 706 N N . LYS A 1 97 ? 42.886 -16.141 -0.429 1.00 6.28 97 LYS A N 1
ATOM 707 C CA . LYS A 1 97 ? 42.118 -17.069 -1.226 1.00 8.58 97 LYS A CA 1
ATOM 708 C C . LYS A 1 97 ? 42.089 -16.824 -2.725 1.00 7.61 97 LYS A C 1
ATOM 709 O O . LYS A 1 97 ? 41.248 -17.426 -3.433 1.00 8.57 97 LYS A O 1
ATOM 715 N N . GLY A 1 98 ? 43.045 -16.045 -3.196 1.00 7.51 98 GLY A N 1
ATOM 716 C CA . GLY A 1 98 ? 43.064 -15.626 -4.599 1.00 6.83 98 GLY A CA 1
ATOM 717 C C . GLY A 1 98 ? 44.421 -15.633 -5.268 1.00 6.57 98 GLY A C 1
ATOM 718 O O . GLY A 1 98 ? 45.303 -16.411 -4.951 1.00 5.83 98 GLY A O 1
ATOM 719 N N . ASP A 1 99 ? 44.547 -14.731 -6.239 1.00 5.15 99 ASP A N 1
ATOM 720 C CA . ASP A 1 99 ? 45.715 -14.635 -7.087 1.00 5.13 99 ASP A CA 1
ATOM 721 C C . ASP A 1 99 ? 46.652 -13.588 -6.469 1.00 5.11 99 ASP A C 1
ATOM 722 O O . ASP A 1 99 ? 46.307 -12.417 -6.386 1.00 4.61 99 ASP A O 1
ATOM 727 N N . PRO A 1 100 ? 47.868 -13.998 -6.049 1.00 5.14 100 PRO A N 1
ATOM 728 C CA . PRO A 1 100 ? 48.764 -13.070 -5.370 1.00 5.73 100 PRO A CA 1
ATOM 729 C C . PRO A 1 100 ? 49.205 -11.854 -6.232 1.00 5.87 100 PRO A C 1
ATOM 730 O O . PRO A 1 100 ? 49.676 -10.886 -5.689 1.00 7.11 100 PRO A O 1
ATOM 734 N N . LYS A 1 101 ? 49.035 -11.906 -7.538 1.00 5.53 101 LYS A N 1
ATOM 735 C CA A LYS A 1 101 ? 49.286 -10.728 -8.375 0.50 5.94 101 LYS A CA 1
ATOM 736 C CA B LYS A 1 101 ? 49.236 -10.741 -8.409 0.50 5.45 101 LYS A CA 1
ATOM 737 C C . LYS A 1 101 ? 48.498 -9.512 -7.880 1.00 5.75 101 LYS A C 1
ATOM 738 O O . LYS A 1 101 ? 49.020 -8.415 -7.864 1.00 5.14 101 LYS A O 1
ATOM 749 N N . PHE A 1 102 ? 47.273 -9.719 -7.435 1.00 5.82 102 PHE A N 1
ATOM 750 C CA . PHE A 1 102 ? 46.441 -8.598 -6.955 1.00 6.36 102 PHE A CA 1
ATOM 751 C C . PHE A 1 102 ? 46.981 -8.024 -5.628 1.00 7.29 102 PHE A C 1
ATOM 752 O O . PHE A 1 102 ? 46.799 -6.844 -5.323 1.00 7.49 102 PHE A O 1
ATOM 760 N N . ALA A 1 103 ? 47.649 -8.865 -4.823 1.00 6.77 103 ALA A N 1
ATOM 761 C CA . ALA A 1 103 ? 48.281 -8.398 -3.606 1.00 7.29 103 ALA A CA 1
ATOM 762 C C . ALA A 1 103 ? 49.503 -7.560 -3.945 1.00 7.19 103 ALA A C 1
ATOM 763 O O . ALA A 1 103 ? 49.756 -6.546 -3.309 1.00 7.34 103 ALA A O 1
ATOM 765 N N . GLU A 1 104 ? 50.287 -8.005 -4.916 1.00 8.02 104 GLU A N 1
ATOM 766 C CA . GLU A 1 104 ? 51.356 -7.165 -5.452 1.00 7.82 104 GLU A CA 1
ATOM 767 C C . GLU A 1 104 ? 50.813 -5.793 -5.928 1.00 7.55 104 GLU A C 1
ATOM 768 O O . GLU A 1 104 ? 51.362 -4.757 -5.578 1.00 8.51 104 GLU A O 1
ATOM 774 N N . ASP A 1 105 ? 49.731 -5.799 -6.686 1.00 7.28 105 ASP A N 1
ATOM 775 C CA . ASP A 1 105 ? 49.057 -4.562 -7.101 1.00 8.22 105 ASP A CA 1
ATOM 776 C C . ASP A 1 105 ? 48.761 -3.660 -5.903 1.00 8.68 105 ASP A C 1
ATOM 777 O O . ASP A 1 105 ? 49.054 -2.460 -5.927 1.00 10.44 105 ASP A O 1
ATOM 782 N N . GLY A 1 106 ? 48.182 -4.234 -4.843 1.00 9.20 106 GLY A N 1
ATOM 783 C CA . GLY A 1 106 ? 47.830 -3.451 -3.679 1.00 9.76 106 GLY A CA 1
ATOM 784 C C . GLY A 1 106 ? 49.041 -2.809 -3.004 1.00 9.50 106 GLY A C 1
ATOM 785 O O . GLY A 1 106 ? 48.984 -1.647 -2.531 1.00 11.17 106 GLY A O 1
ATOM 786 N N . MET A 1 107 ? 50.147 -3.540 -2.928 1.00 9.81 107 MET A N 1
ATOM 787 C CA . MET A 1 107 ? 51.377 -3.013 -2.266 1.00 10.06 107 MET A CA 1
ATOM 788 C C . MET A 1 107 ? 52.040 -1.919 -3.132 1.00 8.53 107 MET A C 1
ATOM 789 O O . MET A 1 107 ? 52.599 -0.963 -2.640 1.00 8.08 107 MET A O 1
ATOM 794 N N . VAL A 1 108 ? 52.013 -2.107 -4.438 1.00 8.88 108 VAL A N 1
ATOM 795 C CA . VAL A 1 108 ? 52.512 -1.105 -5.385 1.00 9.21 108 VAL A CA 1
ATOM 796 C C . VAL A 1 108 ? 51.668 0.154 -5.193 1.00 9.43 108 VAL A C 1
ATOM 797 O O . VAL A 1 108 ? 52.199 1.259 -5.130 1.00 10.16 108 VAL A O 1
ATOM 801 N N . GLY A 1 109 ? 50.362 -0.038 -5.054 1.00 8.83 109 GLY A N 1
ATOM 802 C CA . GLY A 1 109 ? 49.444 1.074 -4.831 1.00 9.15 109 GLY A CA 1
ATOM 803 C C . GLY A 1 109 ? 49.735 1.824 -3.555 1.00 9.03 109 GLY A C 1
ATOM 804 O O . GLY A 1 109 ? 49.828 3.046 -3.568 1.00 9.79 109 GLY A O 1
ATOM 805 N N . SER A 1 110 ? 49.828 1.105 -2.432 1.00 8.21 110 SER A N 1
ATOM 806 C CA . SER A 1 110 ? 50.080 1.757 -1.134 1.00 8.58 110 SER A CA 1
ATOM 807 C C . SER A 1 110 ? 51.435 2.451 -1.119 1.00 7.80 110 SER A C 1
ATOM 808 O O . SER A 1 110 ? 51.597 3.559 -0.559 1.00 9.94 110 SER A O 1
ATOM 811 N N . SER A 1 111 ? 52.443 1.804 -1.697 1.00 8.55 111 SER A N 1
ATOM 812 C CA . SER A 1 111 ? 53.764 2.396 -1.768 1.00 8.49 111 SER A CA 1
ATOM 813 C C . SER A 1 111 ? 53.699 3.759 -2.457 1.00 7.82 111 SER A C 1
ATOM 814 O O . SER A 1 111 ? 54.266 4.754 -1.978 1.00 8.74 111 SER A O 1
ATOM 817 N N . GLY A 1 112 ? 53.032 3.794 -3.596 1.00 8.09 112 GLY A N 1
ATOM 818 C CA . GLY A 1 112 ? 52.911 4.977 -4.409 1.00 8.44 112 GLY A CA 1
ATOM 819 C C . GLY A 1 112 ? 52.045 6.047 -3.759 1.00 8.64 112 GLY A C 1
ATOM 820 O O . GLY A 1 112 ? 52.322 7.238 -3.877 1.00 9.09 112 GLY A O 1
ATOM 821 N N . ASP A 1 113 ? 50.997 5.611 -3.081 1.00 7.77 113 ASP A N 1
ATOM 822 C CA . ASP A 1 113 ? 50.024 6.542 -2.460 1.00 8.26 113 ASP A CA 1
ATOM 823 C C . ASP A 1 113 ? 50.650 7.259 -1.269 1.00 9.25 113 ASP A C 1
ATOM 824 O O . ASP A 1 113 ? 50.464 8.445 -1.098 1.00 10.06 113 ASP A O 1
ATOM 829 N N . ALA A 1 114 ? 51.416 6.542 -0.446 1.00 8.09 114 ALA A N 1
ATOM 830 C CA . ALA A 1 114 ? 52.147 7.201 0.652 1.00 8.59 114 ALA A CA 1
ATOM 831 C C . ALA A 1 114 ? 53.149 8.213 0.102 1.00 7.98 114 ALA A C 1
ATOM 832 O O . ALA A 1 114 ? 53.356 9.315 0.660 1.00 9.19 114 ALA A O 1
ATOM 834 N N . GLN A 1 115 ? 53.841 7.823 -0.953 1.00 8.40 115 GLN A N 1
ATOM 835 C CA . GLN A 1 115 ? 54.827 8.719 -1.577 1.00 8.21 115 GLN A CA 1
ATOM 836 C C . GLN A 1 115 ? 54.149 9.979 -2.135 1.00 8.38 115 GLN A C 1
ATOM 837 O O . GLN A 1 115 ? 54.668 11.081 -1.956 1.00 6.99 115 GLN A O 1
ATOM 843 N N . GLU A 1 116 ? 53.002 9.805 -2.797 1.00 7.62 116 GLU A N 1
ATOM 844 C CA . GLU A 1 116 ? 52.271 10.939 -3.383 1.00 7.78 116 GLU A CA 1
ATOM 845 C C . GLU A 1 116 ? 51.871 11.938 -2.264 1.00 7.62 116 GLU A C 1
ATOM 846 O O . GLU A 1 116 ? 52.008 13.151 -2.398 1.00 9.03 116 GLU A O 1
ATOM 852 N N . CYS A 1 117 ? 51.427 11.387 -1.154 1.00 8.29 117 CYS A N 1
ATOM 853 C CA . CYS A 1 117 ? 50.997 12.196 -0.005 1.00 6.93 117 CYS A CA 1
ATOM 854 C C . CYS A 1 117 ? 52.210 13.028 0.532 1.00 7.18 117 CYS A C 1
ATOM 855 O O . CYS A 1 117 ? 52.161 14.244 0.681 1.00 8.16 117 CYS A O 1
ATOM 858 N N . GLU A 1 118 ? 53.318 12.363 0.752 1.00 7.78 118 GLU A N 1
ATOM 859 C CA . GLU A 1 118 ? 54.519 13.082 1.223 1.00 7.21 118 GLU A CA 1
ATOM 860 C C . GLU A 1 118 ? 54.944 14.226 0.274 1.00 7.94 118 GLU A C 1
ATOM 861 O O . GLU A 1 118 ? 55.296 15.323 0.720 1.00 7.47 118 GLU A O 1
ATOM 867 N N . GLU A 1 119 ? 54.879 13.966 -1.028 1.00 7.39 119 GLU A N 1
ATOM 868 C CA . GLU A 1 119 ? 55.339 14.915 -2.032 1.00 8.94 119 GLU A CA 1
ATOM 869 C C . GLU A 1 119 ? 54.447 16.173 -2.147 1.00 7.69 119 GLU A C 1
ATOM 870 O O . GLU A 1 119 ? 54.876 17.197 -2.696 1.00 7.00 119 GLU A O 1
ATOM 876 N N . TYR A 1 120 ? 53.231 16.103 -1.643 1.00 7.29 120 TYR A N 1
ATOM 877 C CA . TYR A 1 120 ? 52.378 17.300 -1.591 1.00 7.84 120 TYR A CA 1
ATOM 878 C C . TYR A 1 120 ? 53.009 18.397 -0.738 1.00 9.16 120 TYR A C 1
ATOM 879 O O . TYR A 1 120 ? 52.732 19.581 -0.951 1.00 10.73 120 TYR A O 1
ATOM 888 N N . PHE A 1 121 ? 53.828 18.000 0.225 1.00 8.85 121 PHE A N 1
ATOM 889 C CA . PHE A 1 121 ? 54.509 18.942 1.132 1.00 10.78 121 PHE A CA 1
ATOM 890 C C . PHE A 1 121 ? 55.910 19.397 0.697 1.00 13.45 121 PHE A C 1
ATOM 891 O O . PHE A 1 121 ? 56.612 20.054 1.456 1.00 14.23 121 PHE A O 1
ATOM 899 N N . LYS A 1 122 ? 56.272 19.095 -0.543 1.00 16.13 122 LYS A N 1
ATOM 900 C CA . LYS A 1 122 ? 57.578 19.413 -1.092 1.00 17.70 122 LYS A CA 1
ATOM 901 C C . LYS A 1 122 ? 57.831 20.894 -0.912 1.00 18.60 122 LYS A C 1
ATOM 902 O O . LYS A 1 122 ? 56.942 21.717 -1.118 1.00 19.16 122 LYS A O 1
ATOM 908 N N . GLY A 1 123 ? 59.029 21.221 -0.453 1.00 19.60 123 GLY A N 1
ATOM 909 C CA . GLY A 1 123 ? 59.418 22.605 -0.224 1.00 19.66 123 GLY A CA 1
ATOM 910 C C . GLY A 1 123 ? 59.152 23.038 1.198 1.00 20.30 123 GLY A C 1
ATOM 911 O O . GLY A 1 123 ? 59.785 23.961 1.671 1.00 22.00 123 GLY A O 1
ATOM 912 N N . SER A 1 124 ? 58.227 22.362 1.891 1.00 20.12 124 SER A N 1
ATOM 913 C CA . SER A 1 124 ? 57.799 22.767 3.223 1.00 19.35 124 SER A CA 1
ATOM 914 C C . SER A 1 124 ? 57.930 21.619 4.222 1.00 18.23 124 SER A C 1
ATOM 915 O O . SER A 1 124 ? 58.348 20.517 3.863 1.00 16.83 124 SER A O 1
ATOM 918 N N . LYS A 1 125 ? 57.592 21.900 5.476 1.00 17.55 125 LYS A N 1
ATOM 919 C CA . LYS A 1 125 ? 57.546 20.858 6.492 1.00 17.10 125 LYS A CA 1
ATOM 920 C C . LYS A 1 125 ? 56.425 19.899 6.188 1.00 15.75 125 LYS A C 1
ATOM 921 O O . LYS A 1 125 ? 55.307 20.310 5.924 1.00 15.97 125 LYS A O 1
ATOM 927 N N . SER A 1 126 ? 56.735 18.611 6.217 1.00 14.54 126 SER A N 1
ATOM 928 C CA . SER A 1 126 ? 55.717 17.582 6.063 1.00 13.15 126 SER A CA 1
ATOM 929 C C . SER A 1 126 ? 55.297 17.072 7.456 1.00 12.35 126 SER A C 1
ATOM 930 O O . SER A 1 126 ? 56.109 16.447 8.145 1.00 12.59 126 SER A O 1
ATOM 933 N N . PRO A 1 127 ? 54.061 17.391 7.912 1.00 11.72 127 PRO A N 1
ATOM 934 C CA . PRO A 1 127 ? 53.733 17.185 9.334 1.00 11.50 127 PRO A CA 1
ATOM 935 C C . PRO A 1 127 ? 53.748 15.737 9.876 1.00 11.60 127 PRO A C 1
ATOM 936 O O . PRO A 1 127 ? 53.972 15.543 11.084 1.00 12.31 127 PRO A O 1
ATOM 940 N N . PHE A 1 128 ? 53.552 14.743 9.008 1.00 9.97 128 PHE A N 1
ATOM 941 C CA . PHE A 1 128 ? 53.564 13.332 9.415 1.00 10.49 128 PHE A CA 1
ATOM 942 C C . PHE A 1 128 ? 54.484 12.545 8.476 1.00 9.13 128 PHE A C 1
ATOM 943 O O . PHE A 1 128 ? 54.200 11.404 8.097 1.00 9.17 128 PHE A O 1
ATOM 951 N N . SER A 1 129 ? 55.611 13.179 8.141 1.00 9.35 129 SER A N 1
ATOM 952 C CA . SER A 1 129 ? 56.580 12.612 7.213 1.00 9.04 129 SER A CA 1
ATOM 953 C C . SER A 1 129 ? 56.949 11.164 7.584 1.00 8.37 129 SER A C 1
ATOM 954 O O . SER A 1 129 ? 56.991 10.266 6.728 1.00 9.16 129 SER A O 1
ATOM 957 N N . ALA A 1 130 ? 57.277 10.942 8.842 1.00 9.48 130 ALA A N 1
ATOM 958 C CA . ALA A 1 130 ? 57.762 9.628 9.275 1.00 9.90 130 ALA A CA 1
ATOM 959 C C . ALA A 1 130 ? 56.710 8.540 9.032 1.00 10.02 130 ALA A C 1
ATOM 960 O O . ALA A 1 130 ? 57.042 7.400 8.646 1.00 10.29 130 ALA A O 1
ATOM 962 N N . LEU A 1 131 ? 55.438 8.874 9.210 1.00 9.22 131 LEU A N 1
ATOM 963 C CA . LEU A 1 131 ? 54.365 7.930 8.894 1.00 10.09 131 LEU A CA 1
ATOM 964 C C . LEU A 1 131 ? 54.273 7.628 7.417 1.00 9.34 131 LEU A C 1
ATOM 965 O O . LEU A 1 131 ? 54.147 6.481 7.053 1.00 10.57 131 LEU A O 1
ATOM 970 N N . ASN A 1 132 ? 54.325 8.645 6.551 1.00 8.75 132 ASN A N 1
ATOM 971 C CA . ASN A 1 132 ? 54.264 8.389 5.129 1.00 8.61 132 ASN A CA 1
ATOM 972 C C . ASN A 1 132 ? 55.447 7.497 4.736 1.00 7.24 132 ASN A C 1
ATOM 973 O O . ASN A 1 132 ? 55.325 6.595 3.886 1.00 7.45 132 ASN A O 1
ATOM 978 N N . ILE A 1 133 ? 56.599 7.813 5.288 1.00 7.36 133 ILE A N 1
ATOM 979 C CA . ILE A 1 133 ? 57.827 7.059 4.958 1.00 6.90 133 ILE A CA 1
ATOM 980 C C . ILE A 1 133 ? 57.695 5.605 5.395 1.00 6.58 133 ILE A C 1
ATOM 981 O O . ILE A 1 133 ? 58.012 4.684 4.632 1.00 6.74 133 ILE A O 1
ATOM 986 N N . ALA A 1 134 ? 57.147 5.401 6.596 1.00 8.11 134 ALA A N 1
ATOM 987 C CA . ALA A 1 134 ? 56.870 4.036 7.101 1.00 8.17 134 ALA A CA 1
ATOM 988 C C . ALA A 1 134 ? 55.918 3.258 6.226 1.00 7.83 134 ALA A C 1
ATOM 989 O O . ALA A 1 134 ? 56.197 2.126 5.863 1.00 8.05 134 ALA A O 1
ATOM 991 N N . VAL A 1 135 ? 54.808 3.879 5.820 1.00 8.15 135 VAL A N 1
ATOM 992 C CA . VAL A 1 135 ? 53.866 3.191 4.942 1.00 8.25 135 VAL A CA 1
ATOM 993 C C . VAL A 1 135 ? 54.544 2.842 3.611 1.00 8.66 135 VAL A C 1
ATOM 994 O O . VAL A 1 135 ? 54.373 1.747 3.082 1.00 9.26 135 VAL A O 1
ATOM 998 N N . HIS A 1 136 ? 55.299 3.783 3.046 1.00 7.42 136 HIS A N 1
ATOM 999 C CA . HIS A 1 136 ? 56.008 3.532 1.784 1.00 7.75 136 HIS A CA 1
ATOM 1000 C C . HIS A 1 136 ? 57.015 2.387 1.927 1.00 7.37 136 HIS A C 1
ATOM 1001 O O . HIS A 1 136 ? 57.073 1.487 1.115 1.00 7.62 136 HIS A O 1
ATOM 1008 N N . GLU A 1 137 ? 57.852 2.478 2.944 1.00 6.76 137 GLU A N 1
ATOM 1009 C CA . GLU A 1 137 ? 58.915 1.484 3.161 1.00 7.19 137 GLU A CA 1
ATOM 1010 C C . GLU A 1 137 ? 58.335 0.090 3.455 1.00 6.60 137 GLU A C 1
ATOM 1011 O O . GLU A 1 137 ? 58.801 -0.935 2.885 1.00 7.31 137 GLU A O 1
ATOM 1017 N N . LEU A 1 138 ? 57.321 0.020 4.290 1.00 5.38 138 LEU A N 1
ATOM 1018 C CA . LEU A 1 138 ? 56.709 -1.278 4.616 1.00 6.46 138 LEU A CA 1
ATOM 1019 C C . LEU A 1 138 ? 56.006 -1.876 3.397 1.00 6.91 138 LEU A C 1
ATOM 1020 O O . LEU A 1 138 ? 56.026 -3.076 3.158 1.00 8.16 138 LEU A O 1
ATOM 1025 N N . SER A 1 139 ? 55.409 -1.017 2.593 1.00 7.62 139 SER A N 1
ATOM 1026 C CA . SER A 1 139 ? 54.773 -1.465 1.326 1.00 7.21 139 SER A CA 1
ATOM 1027 C C . SER A 1 139 ? 55.826 -2.034 0.357 1.00 7.45 139 SER A C 1
ATOM 1028 O O . SER A 1 139 ? 55.556 -3.022 -0.338 1.00 7.76 139 SER A O 1
ATOM 1031 N N . ASP A 1 140 ? 57.002 -1.403 0.294 1.00 6.58 140 ASP A N 1
ATOM 1032 C CA . ASP A 1 140 ? 58.092 -1.923 -0.541 1.00 7.37 140 ASP A CA 1
ATOM 1033 C C . ASP A 1 140 ? 58.615 -3.259 -0.018 1.00 6.43 140 ASP A C 1
ATOM 1034 O O . ASP A 1 140 ? 58.917 -4.161 -0.792 1.00 7.01 140 ASP A O 1
ATOM 1039 N N . VAL A 1 141 ? 58.645 -3.430 1.297 1.00 6.62 141 VAL A N 1
ATOM 1040 C CA . VAL A 1 141 ? 58.985 -4.735 1.898 1.00 6.43 141 VAL A CA 1
ATOM 1041 C C . VAL A 1 141 ? 57.892 -5.746 1.534 1.00 5.58 141 VAL A C 1
ATOM 1042 O O . VAL A 1 141 ? 58.199 -6.831 1.071 1.00 6.29 141 VAL A O 1
ATOM 1046 N N . GLY A 1 142 ? 56.624 -5.363 1.665 1.00 6.60 142 GLY A N 1
ATOM 1047 C CA . GLY A 1 142 ? 55.539 -6.266 1.276 1.00 7.72 142 GLY A CA 1
ATOM 1048 C C . GLY A 1 142 ? 55.563 -6.711 -0.175 1.00 7.67 142 GLY A C 1
ATOM 1049 O O . GLY A 1 142 ? 55.318 -7.862 -0.474 1.00 8.11 142 GLY A O 1
ATOM 1050 N N . ARG A 1 143 ? 55.856 -5.779 -1.080 1.00 8.44 143 ARG A N 1
ATOM 1051 C CA . ARG A 1 143 ? 55.998 -6.087 -2.520 1.00 9.12 143 ARG A CA 1
ATOM 1052 C C . ARG A 1 143 ? 57.011 -7.188 -2.695 1.00 7.86 143 ARG A C 1
ATOM 1053 O O . ARG A 1 143 ? 56.795 -8.129 -3.465 1.00 7.79 143 ARG A O 1
ATOM 1061 N N . ALA A 1 144 ? 58.141 -7.041 -2.014 1.00 7.11 144 ALA A N 1
ATOM 1062 C CA . ALA A 1 144 ? 59.227 -8.012 -2.124 1.00 7.35 144 ALA A CA 1
ATOM 1063 C C . ALA A 1 144 ? 58.838 -9.383 -1.561 1.00 7.64 144 ALA A C 1
ATOM 1064 O O . ALA A 1 144 ? 59.174 -10.441 -2.158 1.00 8.68 144 ALA A O 1
ATOM 1066 N N . ILE A 1 145 ? 58.137 -9.388 -0.432 1.00 8.55 145 ILE A N 1
ATOM 1067 C CA . ILE A 1 145 ? 57.726 -10.665 0.180 1.00 9.00 145 ILE A CA 1
ATOM 1068 C C . ILE A 1 145 ? 56.744 -11.363 -0.768 1.00 9.04 145 ILE A C 1
ATOM 1069 O O . ILE A 1 145 ? 56.907 -12.542 -1.083 1.00 9.19 145 ILE A O 1
ATOM 1074 N N . VAL A 1 146 ? 55.774 -10.601 -1.284 1.00 8.71 146 VAL A N 1
ATOM 1075 C CA . VAL A 1 146 ? 54.749 -11.173 -2.180 1.00 9.46 146 VAL A CA 1
ATOM 1076 C C . VAL A 1 146 ? 55.350 -11.706 -3.506 1.00 9.91 146 VAL A C 1
ATOM 1077 O O . VAL A 1 146 ? 54.880 -12.695 -4.069 1.00 9.76 146 VAL A O 1
ATOM 1081 N N . ARG A 1 147 ? 56.443 -11.102 -3.963 1.00 10.65 147 ARG A N 1
ATOM 1082 C CA . ARG A 1 147 ? 57.091 -11.526 -5.194 1.00 12.67 147 ARG A CA 1
ATOM 1083 C C . ARG A 1 147 ? 57.483 -13.004 -5.131 1.00 11.62 147 ARG A C 1
ATOM 1084 O O . ARG A 1 147 ? 57.520 -13.682 -6.157 1.00 12.57 147 ARG A O 1
ATOM 1092 N N . ASN A 1 148 ? 57.745 -13.519 -3.922 1.00 11.25 148 ASN A N 1
ATOM 1093 C CA . ASN A 1 148 ? 58.047 -14.950 -3.740 1.00 11.65 148 ASN A CA 1
ATOM 1094 C C . ASN A 1 148 ? 56.932 -15.882 -4.194 1.00 11.81 148 ASN A C 1
ATOM 1095 O O . ASN A 1 148 ? 57.163 -17.046 -4.530 1.00 12.35 148 ASN A O 1
ATOM 1100 N N . LEU A 1 149 ? 55.717 -15.379 -4.171 1.00 10.70 149 LEU A N 1
ATOM 1101 C CA . LEU A 1 149 ? 54.510 -16.168 -4.444 1.00 12.27 149 LEU A CA 1
ATOM 1102 C C . LEU A 1 149 ? 54.087 -16.102 -5.920 1.00 13.25 149 LEU A C 1
ATOM 1103 O O . LEU A 1 149 ? 53.138 -16.782 -6.335 1.00 13.72 149 LEU A O 1
ATOM 1108 N N . LEU A 1 150 ? 54.769 -15.290 -6.715 1.00 14.64 150 LEU A N 1
ATOM 1109 C CA . LEU A 1 150 ? 54.339 -15.067 -8.078 1.00 16.51 150 LEU A CA 1
ATOM 1110 C C . LEU A 1 150 ? 54.912 -16.201 -8.930 1.00 19.08 150 LEU A C 1
ATOM 1111 O O . LEU A 1 150 ? 55.922 -16.031 -9.612 1.00 23.83 150 LEU A O 1
ATOM 1116 N N . ASN B 1 5 ? 41.472 20.848 -32.220 1.00 17.77 5 ASN B N 1
ATOM 1117 C CA . ASN B 1 5 ? 41.646 19.420 -32.649 1.00 17.05 5 ASN B CA 1
ATOM 1118 C C . ASN B 1 5 ? 42.147 18.550 -31.489 1.00 15.85 5 ASN B C 1
ATOM 1119 O O . ASN B 1 5 ? 43.020 17.698 -31.649 1.00 14.95 5 ASN B O 1
ATOM 1124 N N . LEU B 1 6 ? 41.591 18.790 -30.322 1.00 14.03 6 LEU B N 1
ATOM 1125 C CA . LEU B 1 6 ? 42.069 18.123 -29.125 1.00 13.39 6 LEU B CA 1
ATOM 1126 C C . LEU B 1 6 ? 41.857 16.609 -29.168 1.00 11.81 6 LEU B C 1
ATOM 1127 O O . LEU B 1 6 ? 42.693 15.817 -28.690 1.00 11.42 6 LEU B O 1
ATOM 1132 N N . VAL B 1 7 ? 40.734 16.173 -29.719 1.00 10.22 7 VAL B N 1
ATOM 1133 C CA . VAL B 1 7 ? 40.490 14.734 -29.776 1.00 9.59 7 VAL B CA 1
ATOM 1134 C C . VAL B 1 7 ? 41.582 14.073 -30.630 1.00 8.07 7 VAL B C 1
ATOM 1135 O O . VAL B 1 7 ? 42.162 13.065 -30.241 1.00 8.07 7 VAL B O 1
ATOM 1139 N N . GLU B 1 8 ? 41.851 14.637 -31.799 1.00 7.84 8 GLU B N 1
ATOM 1140 C CA . GLU B 1 8 ? 42.810 14.049 -32.737 1.00 10.23 8 GLU B CA 1
ATOM 1141 C C . GLU B 1 8 ? 44.187 14.019 -32.078 1.00 9.29 8 GLU B C 1
ATOM 1142 O O . GLU B 1 8 ? 44.888 12.984 -32.098 1.00 10.28 8 GLU B O 1
ATOM 1148 N N . THR B 1 9 ? 44.545 15.129 -31.441 1.00 9.05 9 THR B N 1
ATOM 1149 C CA . THR B 1 9 ? 45.859 15.265 -30.868 1.00 8.84 9 THR B CA 1
ATOM 1150 C C . THR B 1 9 ? 46.045 14.295 -29.712 1.00 8.33 9 THR B C 1
ATOM 1151 O O . THR B 1 9 ? 47.073 13.612 -29.608 1.00 8.97 9 THR B O 1
ATOM 1155 N N . THR B 1 10 ? 45.027 14.224 -28.873 1.00 7.47 10 THR B N 1
ATOM 1156 C CA . THR B 1 10 ? 45.011 13.345 -27.698 1.00 7.76 10 THR B CA 1
ATOM 1157 C C . THR B 1 10 ? 45.086 11.863 -28.149 1.00 7.02 10 THR B C 1
ATOM 1158 O O . THR B 1 10 ? 45.842 11.025 -27.578 1.00 8.68 10 THR B O 1
ATOM 1162 N N . CYS B 1 11 ? 44.229 11.521 -29.082 1.00 6.11 11 CYS B N 1
ATOM 1163 C CA . CYS B 1 11 ? 44.188 10.117 -29.554 1.00 7.66 11 CYS B CA 1
ATOM 1164 C C . CYS B 1 11 ? 45.456 9.656 -30.211 1.00 8.42 11 CYS B C 1
ATOM 1165 O O . CYS B 1 11 ? 45.801 8.490 -30.094 1.00 7.73 11 CYS B O 1
ATOM 1168 N N . LYS B 1 12 ? 46.121 10.541 -30.958 1.00 10.04 12 LYS B N 1
ATOM 1169 C CA . LYS B 1 12 ? 47.404 10.186 -31.587 1.00 10.85 12 LYS B CA 1
ATOM 1170 C C . LYS B 1 12 ? 48.442 9.726 -30.532 1.00 10.37 12 LYS B C 1
ATOM 1171 O O . LYS B 1 12 ? 49.226 8.828 -30.779 1.00 11.00 12 LYS B O 1
ATOM 1177 N N . ASN B 1 13 ? 48.385 10.353 -29.363 1.00 11.02 13 ASN B N 1
ATOM 1178 C CA . ASN B 1 13 ? 49.269 10.113 -28.226 1.00 10.66 13 ASN B CA 1
ATOM 1179 C C . ASN B 1 13 ? 48.711 8.995 -27.318 1.00 9.95 13 ASN B C 1
ATOM 1180 O O . ASN B 1 13 ? 48.720 9.111 -26.110 1.00 10.41 13 ASN B O 1
ATOM 1185 N N . THR B 1 14 ? 48.191 7.936 -27.911 1.00 8.40 14 THR B N 1
ATOM 1186 C CA . THR B 1 14 ? 47.722 6.781 -27.162 1.00 9.34 14 THR B CA 1
ATOM 1187 C C . THR B 1 14 ? 48.163 5.541 -27.933 1.00 8.74 14 THR B C 1
ATOM 1188 O O . THR B 1 14 ? 48.516 5.644 -29.116 1.00 8.91 14 THR B O 1
ATOM 1192 N N . PRO B 1 15 ? 48.095 4.360 -27.289 1.00 8.75 15 PRO B N 1
ATOM 1193 C CA . PRO B 1 15 ? 48.420 3.104 -27.996 1.00 9.13 15 PRO B CA 1
ATOM 1194 C C . PRO B 1 15 ? 47.447 2.606 -29.039 1.00 8.54 15 PRO B C 1
ATOM 1195 O O . PRO B 1 15 ? 47.758 1.649 -29.754 1.00 9.66 15 PRO B O 1
ATOM 1199 N N . ASN B 1 16 ? 46.298 3.255 -29.159 1.00 8.57 16 ASN B N 1
ATOM 1200 C CA . ASN B 1 16 ? 45.281 2.808 -30.119 1.00 8.54 16 ASN B CA 1
ATOM 1201 C C . ASN B 1 16 ? 44.427 3.964 -30.610 1.00 7.61 16 ASN B C 1
ATOM 1202 O O . ASN B 1 16 ? 43.371 4.257 -30.017 1.00 7.62 16 ASN B O 1
ATOM 1207 N N . TYR B 1 17 ? 44.924 4.594 -31.657 1.00 8.31 17 TYR B N 1
ATOM 1208 C CA . TYR B 1 17 ? 44.348 5.801 -32.229 1.00 8.50 17 TYR B CA 1
ATOM 1209 C C . TYR B 1 17 ? 42.890 5.603 -32.608 1.00 7.70 17 TYR B C 1
ATOM 1210 O O . TYR B 1 17 ? 42.017 6.343 -32.199 1.00 7.38 17 TYR B O 1
ATOM 1219 N N . GLN B 1 18 ? 42.635 4.553 -33.386 1.00 7.26 18 GLN B N 1
ATOM 1220 C CA . GLN B 1 18 ? 41.301 4.295 -33.862 1.00 7.93 18 GLN B CA 1
ATOM 1221 C C . GLN B 1 18 ? 40.316 3.985 -32.764 1.00 6.42 18 GLN B C 1
ATOM 1222 O O . GLN B 1 18 ? 39.190 4.491 -32.781 1.00 6.95 18 GLN B O 1
ATOM 1228 N N . LEU B 1 19 ? 40.719 3.168 -31.790 1.00 6.86 19 LEU B N 1
ATOM 1229 C CA . LEU B 1 19 ? 39.827 2.870 -30.680 1.00 8.20 19 LEU B CA 1
ATOM 1230 C C . LEU B 1 19 ? 39.505 4.154 -29.868 1.00 7.65 19 LEU B C 1
ATOM 1231 O O . LEU B 1 19 ? 38.361 4.404 -29.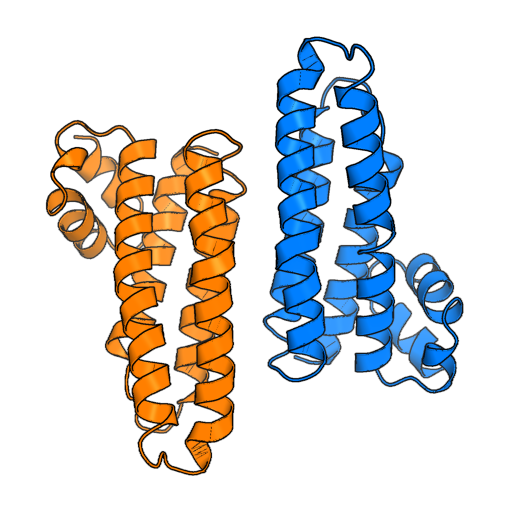481 1.00 8.13 19 LEU B O 1
ATOM 1236 N N . CYS B 1 20 ? 40.537 4.938 -29.600 1.00 7.41 20 CYS B N 1
ATOM 1237 C CA . CYS B 1 20 ? 40.391 6.201 -28.862 1.00 7.86 20 CYS B CA 1
ATOM 1238 C C . CYS B 1 20 ? 39.406 7.090 -29.617 1.00 7.16 20 CYS B C 1
ATOM 1239 O O . CYS B 1 20 ? 38.466 7.616 -29.049 1.00 6.56 20 CYS B O 1
ATOM 1242 N N . LEU B 1 21 ? 39.626 7.262 -30.908 1.00 7.98 21 LEU B N 1
ATOM 1243 C CA . LEU B 1 21 ? 38.803 8.155 -31.741 1.00 8.03 21 LEU B CA 1
ATOM 1244 C C . LEU B 1 21 ? 37.341 7.764 -31.707 1.00 7.89 21 LEU B C 1
ATOM 1245 O O . LEU B 1 21 ? 36.470 8.596 -31.467 1.00 7.61 21 LEU B O 1
ATOM 1250 N N . LYS B 1 22 ? 37.057 6.489 -31.937 1.00 7.68 22 LYS B N 1
ATOM 1251 C CA . LYS B 1 22 ? 35.660 6.044 -31.969 1.00 8.12 22 LYS B CA 1
ATOM 1252 C C . LYS B 1 22 ? 35.016 6.080 -30.589 1.00 7.98 22 LYS B C 1
ATOM 1253 O O . LYS B 1 22 ? 33.834 6.363 -30.447 1.00 10.31 22 LYS B O 1
ATOM 1259 N N . THR B 1 23 ? 35.790 5.808 -29.560 1.00 7.06 23 THR B N 1
ATOM 1260 C CA . THR B 1 23 ? 35.259 5.832 -28.187 1.00 7.09 23 THR B CA 1
ATOM 1261 C C . THR B 1 23 ? 34.916 7.281 -27.788 1.00 7.69 23 THR B C 1
ATOM 1262 O O . THR B 1 23 ? 33.865 7.559 -27.225 1.00 8.70 23 THR B O 1
ATOM 1266 N N . LEU B 1 24 ? 35.815 8.215 -28.047 1.00 7.03 24 LEU B N 1
ATOM 1267 C CA . LEU B 1 24 ? 35.574 9.584 -27.634 1.00 6.88 24 LEU B CA 1
ATOM 1268 C C . LEU B 1 24 ? 34.500 10.221 -28.480 1.00 7.03 24 LEU B C 1
ATOM 1269 O O . LEU B 1 24 ? 33.603 10.865 -27.947 1.00 6.16 24 LEU B O 1
ATOM 1274 N N . LEU B 1 25 ? 34.569 10.034 -29.799 1.00 6.34 25 LEU B N 1
ATOM 1275 C CA . LEU B 1 25 ? 33.646 10.752 -30.716 1.00 6.79 25 LEU B CA 1
ATOM 1276 C C . LEU B 1 25 ? 32.225 10.164 -30.705 1.00 6.79 25 LEU B C 1
ATOM 1277 O O . LEU B 1 25 ? 31.265 10.758 -31.250 1.00 7.87 25 LEU B O 1
ATOM 1282 N N . SER B 1 26 ? 32.069 9.008 -30.082 1.00 8.15 26 SER B N 1
ATOM 1283 C CA . SER B 1 26 ? 30.731 8.455 -29.929 1.00 9.36 26 SER B CA 1
ATOM 1284 C C . SER B 1 26 ? 30.003 9.092 -28.714 1.00 9.13 26 SER B C 1
ATOM 1285 O O . SER B 1 26 ? 28.792 8.986 -28.582 1.00 10.52 26 SER B O 1
ATOM 1288 N N . ASP B 1 27 ? 30.740 9.817 -27.883 1.00 8.79 27 ASP B N 1
ATOM 1289 C CA . ASP B 1 27 ? 30.189 10.507 -26.722 1.00 9.31 27 ASP B CA 1
ATOM 1290 C C . ASP B 1 27 ? 30.074 11.992 -26.980 1.00 9.09 27 ASP B C 1
ATOM 1291 O O . ASP B 1 27 ? 31.072 12.657 -27.305 1.00 8.75 27 ASP B O 1
ATOM 1296 N N . LYS B 1 28 ? 28.864 12.527 -26.815 1.00 10.94 28 LYS B N 1
ATOM 1297 C CA . LYS B 1 28 ? 28.555 13.915 -27.150 1.00 11.15 28 LYS B CA 1
ATOM 1298 C C . LYS B 1 28 ? 29.515 14.940 -26.539 1.00 9.64 28 LYS B C 1
ATOM 1299 O O . LYS B 1 28 ? 29.811 15.958 -27.150 1.00 8.30 28 LYS B O 1
ATOM 1305 N N . ARG B 1 29 ? 30.006 14.630 -25.348 1.00 8.98 29 ARG B N 1
ATOM 1306 C CA . ARG B 1 29 ? 30.898 15.524 -24.564 1.00 10.20 29 ARG B CA 1
ATOM 1307 C C . ARG B 1 29 ? 32.289 15.760 -25.192 1.00 8.76 29 ARG B C 1
ATOM 1308 O O . ARG B 1 29 ? 33.028 16.645 -24.765 1.00 8.74 29 ARG B O 1
ATOM 1316 N N . SER B 1 30 ? 32.661 14.950 -26.183 1.00 7.62 30 SER B N 1
ATOM 1317 C CA . SER B 1 30 ? 33.983 15.105 -26.807 1.00 8.65 30 SER B CA 1
ATOM 1318 C C . SER B 1 30 ? 34.070 16.252 -27.804 1.00 8.73 30 SER B C 1
ATOM 1319 O O . SER B 1 30 ? 35.172 16.641 -28.178 1.00 9.31 30 SER B O 1
ATOM 1322 N N . ALA B 1 31 ? 32.938 16.759 -28.291 1.00 8.20 31 ALA B N 1
ATOM 1323 C CA . ALA B 1 31 ? 33.001 17.792 -29.343 1.00 9.63 31 ALA B CA 1
ATOM 1324 C C . ALA B 1 31 ? 33.757 19.036 -28.840 1.00 10.06 31 ALA B C 1
ATOM 1325 O O . ALA B 1 31 ? 34.535 19.662 -29.589 1.00 9.93 31 ALA B O 1
ATOM 1327 N N . THR B 1 32 ? 33.546 19.391 -27.578 1.00 10.23 32 THR B N 1
ATOM 1328 C CA . THR B 1 32 ? 34.266 20.536 -26.974 1.00 10.82 32 THR B CA 1
ATOM 1329 C C . THR B 1 32 ? 35.024 20.199 -25.675 1.00 11.42 32 THR B C 1
ATOM 1330 O O . THR B 1 32 ? 35.601 21.093 -25.024 1.00 12.67 32 THR B O 1
ATOM 1334 N N . GLY B 1 33 ? 35.028 18.929 -25.314 1.00 10.36 33 GLY B N 1
ATOM 1335 C CA . GLY B 1 33 ? 35.578 18.493 -24.050 1.00 9.85 33 GLY B CA 1
ATOM 1336 C C . GLY B 1 33 ? 37.062 18.733 -23.937 1.00 9.55 33 GLY B C 1
ATOM 1337 O O . GLY B 1 33 ? 37.799 18.522 -24.882 1.00 10.85 33 GLY B O 1
ATOM 1338 N N . ASP B 1 34 ? 37.507 19.229 -22.793 1.00 8.78 34 ASP B N 1
ATOM 1339 C CA . ASP B 1 34 ? 38.954 19.320 -22.468 1.00 9.19 34 ASP B CA 1
ATOM 1340 C C . ASP B 1 34 ? 39.505 17.930 -22.126 1.00 8.29 34 ASP B C 1
ATOM 1341 O O . ASP B 1 34 ? 38.765 16.938 -2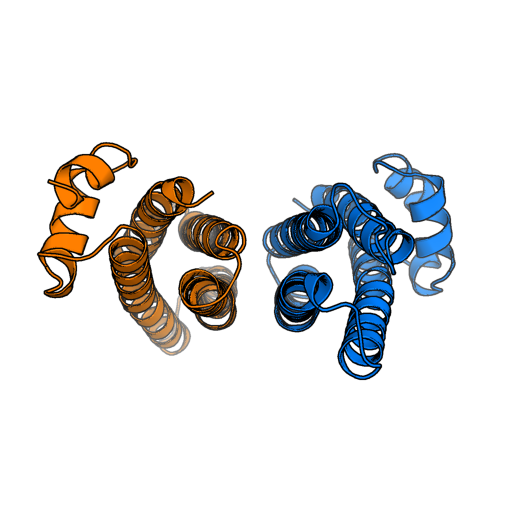2.133 1.00 7.78 34 ASP B O 1
ATOM 1346 N N . ILE B 1 35 ? 40.801 17.841 -21.864 1.00 8.79 35 ILE B N 1
ATOM 1347 C CA . ILE B 1 35 ? 41.424 16.550 -21.658 1.00 9.05 35 ILE B CA 1
ATOM 1348 C C . ILE B 1 35 ? 40.830 15.802 -20.470 1.00 7.73 35 ILE B C 1
ATOM 1349 O O . ILE B 1 35 ? 40.650 14.590 -20.529 1.00 7.87 35 ILE B O 1
ATOM 1354 N N . THR B 1 36 ? 40.470 16.512 -19.404 1.00 6.46 36 THR B N 1
ATOM 1355 C CA . THR B 1 36 ? 39.863 15.844 -18.265 1.00 6.60 36 THR B CA 1
ATOM 1356 C C . THR B 1 36 ? 38.552 15.186 -18.679 1.00 6.70 36 THR B C 1
ATOM 1357 O O . THR B 1 36 ? 38.258 14.068 -18.284 1.00 7.02 36 THR B O 1
ATOM 1361 N N . THR B 1 37 ? 37.746 15.914 -19.429 1.00 6.14 37 THR B N 1
ATOM 1362 C CA . THR B 1 37 ? 36.504 15.372 -19.936 1.00 6.13 37 THR B CA 1
ATOM 1363 C C . THR B 1 37 ? 36.754 14.135 -20.810 1.00 5.90 37 THR B C 1
ATOM 1364 O O . THR B 1 37 ? 36.035 13.141 -20.712 1.00 5.77 37 THR B O 1
ATOM 1368 N N . LEU B 1 38 ? 37.728 14.212 -21.706 1.00 5.52 38 LEU B N 1
ATOM 1369 C CA . LEU B 1 38 ? 38.050 13.049 -22.551 1.00 5.85 38 LEU B CA 1
ATOM 1370 C C . LEU B 1 38 ? 38.457 11.836 -21.698 1.00 5.71 38 LEU B C 1
ATOM 1371 O O . LEU B 1 38 ? 37.993 10.716 -21.959 1.00 6.31 38 LEU B O 1
ATOM 1376 N N . ALA B 1 39 ? 39.211 12.081 -20.626 1.00 5.68 39 ALA B N 1
ATOM 1377 C CA . ALA B 1 39 ? 39.567 11.020 -19.683 1.00 6.30 39 ALA B CA 1
ATOM 1378 C C . ALA B 1 39 ? 38.309 10.397 -19.036 1.00 7.20 39 ALA B C 1
ATOM 1379 O O . ALA B 1 39 ? 38.181 9.185 -18.945 1.00 6.37 39 ALA B O 1
ATOM 1381 N N . LEU B 1 40 ? 37.373 11.256 -18.629 1.00 6.52 40 LEU B N 1
ATOM 1382 C CA . LEU B 1 40 ? 36.117 10.805 -18.015 1.00 6.49 40 LEU B CA 1
ATOM 1383 C C . LEU B 1 40 ? 35.266 9.990 -18.972 1.00 6.46 40 LEU B C 1
ATOM 1384 O O . LEU B 1 40 ? 34.637 9.013 -18.566 1.00 6.94 40 LEU B O 1
ATOM 1389 N N . ILE B 1 41 ? 35.253 10.407 -20.248 1.00 5.33 41 ILE B N 1
ATOM 1390 C CA . ILE B 1 41 ? 34.579 9.642 -21.275 1.00 6.76 41 ILE B CA 1
ATOM 1391 C C . ILE B 1 41 ? 35.169 8.230 -21.355 1.00 6.68 41 ILE B C 1
ATOM 1392 O O . ILE B 1 41 ? 34.429 7.228 -21.461 1.00 6.86 41 ILE B O 1
ATOM 1397 N N . MET B 1 42 ? 36.493 8.154 -21.374 1.00 8.12 42 MET B N 1
ATOM 1398 C CA . MET B 1 42 ? 37.168 6.862 -21.472 1.00 8.01 42 MET B CA 1
ATOM 1399 C C . MET B 1 42 ? 36.838 5.984 -20.251 1.00 8.04 42 MET B C 1
ATOM 1400 O O . MET B 1 42 ? 36.567 4.811 -20.383 1.00 8.60 42 MET B O 1
ATOM 1405 N N . VAL B 1 43 ? 36.846 6.572 -19.068 1.00 7.55 43 VAL B N 1
ATOM 1406 C CA . VAL B 1 43 ? 36.530 5.800 -17.861 1.00 7.84 43 VAL B CA 1
ATOM 1407 C C . VAL B 1 43 ? 35.102 5.226 -17.995 1.00 7.71 43 VAL B C 1
ATOM 1408 O O . VAL B 1 43 ? 34.850 4.091 -17.603 1.00 10.28 43 VAL B O 1
ATOM 1412 N N . ASP B 1 44 ? 34.145 6.000 -18.534 1.00 7.98 44 ASP B N 1
ATOM 1413 C CA . ASP B 1 44 ? 32.792 5.522 -18.686 1.00 8.20 44 ASP B CA 1
ATOM 1414 C C . ASP B 1 44 ? 32.751 4.340 -19.634 1.00 8.18 44 ASP B C 1
ATOM 1415 O O . ASP B 1 44 ? 31.990 3.390 -19.454 1.00 9.18 44 ASP B O 1
ATOM 1420 N N . ALA B 1 45 ? 33.554 4.398 -20.673 1.00 7.99 45 ALA B N 1
ATOM 1421 C CA . ALA B 1 45 ? 33.621 3.298 -21.643 1.00 7.78 45 ALA B CA 1
ATOM 1422 C C . ALA B 1 45 ? 34.190 2.030 -20.992 1.00 8.46 45 ALA B C 1
ATOM 1423 O O . ALA B 1 45 ? 33.698 0.910 -21.243 1.00 9.13 45 ALA B O 1
ATOM 1425 N N . ILE B 1 46 ? 35.209 2.208 -20.158 1.00 8.67 46 ILE B N 1
ATOM 1426 C CA . ILE B 1 46 ? 35.815 1.067 -19.447 1.00 8.19 46 ILE B CA 1
ATOM 1427 C C . ILE B 1 46 ? 34.736 0.470 -18.522 1.00 9.34 46 ILE B C 1
ATOM 1428 O O . ILE B 1 46 ? 34.525 -0.750 -18.471 1.00 10.16 46 ILE B O 1
ATOM 1433 N N . LYS B 1 47 ? 34.047 1.354 -17.809 1.00 9.05 47 LYS B N 1
ATOM 1434 C CA . LYS B 1 47 ? 33.030 0.933 -16.848 1.00 9.73 47 LYS B CA 1
ATOM 1435 C C . LYS B 1 47 ? 31.928 0.105 -17.514 1.00 9.16 47 LYS B C 1
ATOM 1436 O O . LYS B 1 47 ? 31.498 -0.911 -16.999 1.00 9.02 47 LYS B O 1
ATOM 1442 N N . ALA B 1 48 ? 31.461 0.550 -18.670 1.00 8.49 48 ALA B N 1
ATOM 1443 C CA . ALA B 1 48 ? 30.399 -0.183 -19.379 1.00 9.01 48 ALA B CA 1
ATOM 1444 C C . ALA B 1 48 ? 30.831 -1.592 -19.706 1.00 8.74 48 ALA B C 1
ATOM 1445 O O . ALA B 1 48 ? 30.106 -2.544 -19.443 1.00 9.92 48 ALA B O 1
ATOM 1447 N N . LYS B 1 49 ? 32.028 -1.742 -20.227 1.00 9.02 49 LYS B N 1
ATOM 1448 C CA . LYS B 1 49 ? 32.516 -3.076 -20.608 1.00 9.20 49 LYS B CA 1
ATOM 1449 C C . LYS B 1 49 ? 32.793 -3.953 -19.376 1.00 9.41 49 LYS B C 1
ATOM 1450 O O . LYS B 1 49 ? 32.560 -5.166 -19.388 1.00 10.40 49 LYS B O 1
ATOM 1456 N N . ALA B 1 50 ? 33.323 -3.313 -18.325 1.00 8.84 50 ALA B N 1
ATOM 1457 C CA . ALA B 1 50 ? 33.632 -4.023 -17.060 1.00 8.32 50 ALA B CA 1
ATOM 1458 C C . ALA B 1 50 ? 32.337 -4.534 -16.410 1.00 8.29 50 ALA B C 1
ATOM 1459 O O . ALA B 1 50 ? 32.281 -5.650 -15.894 1.00 8.68 50 ALA B O 1
ATOM 1461 N N . ASN B 1 51 ? 31.278 -3.725 -16.418 1.00 7.75 51 ASN B N 1
ATOM 1462 C CA . ASN B 1 51 ? 29.984 -4.175 -15.894 1.00 7.70 51 ASN B CA 1
ATOM 1463 C C . ASN B 1 51 ? 29.464 -5.356 -16.702 1.00 7.76 51 ASN B C 1
ATOM 1464 O O . ASN B 1 51 ? 28.917 -6.315 -16.146 1.00 7.60 51 ASN B O 1
ATOM 1469 N N . GLN B 1 52 ? 29.629 -5.288 -18.002 1.00 7.93 52 GLN B N 1
ATOM 1470 C CA . GLN B 1 52 ? 29.203 -6.394 -18.885 1.00 8.57 52 GLN B CA 1
ATOM 1471 C C . GLN B 1 52 ? 30.008 -7.672 -18.573 1.00 8.32 52 GLN B C 1
ATOM 1472 O O . GLN B 1 52 ? 29.462 -8.753 -18.502 1.00 8.59 52 GLN B O 1
ATOM 1478 N N . ALA B 1 53 ? 31.304 -7.519 -18.358 1.00 7.42 53 ALA B N 1
ATOM 1479 C CA . ALA B 1 53 ? 32.164 -8.662 -17.968 1.00 8.14 53 ALA B CA 1
ATOM 1480 C C . ALA B 1 53 ? 31.714 -9.280 -16.654 1.00 7.51 53 ALA B C 1
ATOM 1481 O O . ALA B 1 53 ? 31.579 -10.493 -16.540 1.00 8.13 53 ALA B O 1
ATOM 1483 N N . ALA B 1 54 ? 31.432 -8.431 -15.663 1.00 7.79 54 ALA B N 1
ATOM 1484 C CA . ALA B 1 54 ? 31.033 -8.911 -14.358 1.00 7.42 54 ALA B CA 1
ATOM 1485 C C . ALA B 1 54 ? 29.741 -9.718 -14.429 1.00 6.86 54 ALA B C 1
ATOM 1486 O O . ALA B 1 54 ? 29.604 -10.784 -13.790 1.00 6.33 54 ALA B O 1
ATOM 1488 N N . VAL B 1 55 ? 28.790 -9.220 -15.194 1.00 6.24 55 VAL B N 1
ATOM 1489 C CA . VAL B 1 55 ? 27.500 -9.891 -15.305 1.00 6.70 55 VAL B CA 1
ATOM 1490 C C . VAL B 1 55 ? 27.671 -11.203 -16.084 1.00 6.93 55 VAL B C 1
ATOM 1491 O O . VAL B 1 55 ? 27.070 -12.219 -15.755 1.00 7.27 55 VAL B O 1
ATOM 1495 N N . THR B 1 56 ? 28.505 -11.174 -17.099 1.00 6.86 56 THR B N 1
ATOM 1496 C CA . THR B 1 56 ? 28.781 -12.374 -17.901 1.00 6.80 56 THR B CA 1
ATOM 1497 C C . THR B 1 56 ? 29.421 -13.459 -16.999 1.00 6.14 56 THR B C 1
ATOM 1498 O O . THR B 1 56 ? 29.061 -14.638 -17.044 1.00 6.50 56 THR B O 1
ATOM 1502 N N . ILE B 1 57 ? 30.353 -13.034 -16.167 1.00 6.13 57 ILE B N 1
ATOM 1503 C CA . ILE B 1 57 ? 31.002 -13.962 -15.237 1.00 6.43 57 ILE B CA 1
ATOM 1504 C C . ILE B 1 57 ? 29.942 -14.577 -14.314 1.00 5.98 57 ILE B C 1
ATOM 1505 O O . ILE B 1 57 ? 29.931 -15.811 -14.122 1.00 6.04 57 ILE B O 1
ATOM 1510 N N . SER B 1 58 ? 29.040 -13.749 -13.764 1.00 6.01 58 SER B N 1
ATOM 1511 C CA . SER B 1 58 ? 27.965 -14.275 -12.924 1.00 6.41 58 SER B CA 1
ATOM 1512 C C . SER B 1 58 ? 27.122 -15.309 -13.666 1.00 5.83 58 SER B C 1
ATOM 1513 O O . SER B 1 58 ? 26.833 -16.381 -13.140 1.00 6.25 58 SER B O 1
ATOM 1516 N N . LYS B 1 59 ? 26.719 -14.985 -14.882 1.00 6.07 59 LYS B N 1
ATOM 1517 C CA . LYS B 1 59 ? 25.932 -15.891 -15.684 1.00 6.12 59 LYS B CA 1
ATOM 1518 C C . LYS B 1 59 ? 26.644 -17.234 -15.849 1.00 6.58 59 LYS B C 1
ATOM 1519 O O . LYS B 1 59 ? 26.036 -18.277 -15.634 1.00 7.22 59 LYS B O 1
ATOM 1525 N N . LEU B 1 60 ? 27.923 -17.200 -16.208 1.00 6.08 60 LEU B N 1
ATOM 1526 C CA . LEU B 1 60 ? 28.699 -18.423 -16.464 1.00 6.61 60 LEU B CA 1
ATOM 1527 C C . LEU B 1 60 ? 28.838 -19.262 -15.182 1.00 6.09 60 LEU B C 1
ATOM 1528 O O . LEU B 1 60 ? 28.680 -20.484 -15.196 1.00 6.35 60 LEU B O 1
ATOM 1533 N N . ARG B 1 61 ? 29.075 -18.580 -14.065 1.00 5.86 61 ARG B N 1
ATOM 1534 C CA . ARG B 1 61 ? 29.252 -19.279 -12.766 1.00 6.06 61 ARG B CA 1
ATOM 1535 C C . ARG B 1 61 ? 27.945 -19.980 -12.315 1.00 5.74 61 ARG B C 1
ATOM 1536 O O . ARG B 1 61 ? 27.971 -20.973 -11.577 1.00 6.44 61 ARG B O 1
ATOM 1544 N N . HIS B 1 62 ? 26.799 -19.437 -12.742 1.00 4.88 62 HIS B N 1
ATOM 1545 C CA . HIS B 1 62 ? 25.486 -19.962 -12.352 1.00 6.76 62 HIS B CA 1
ATOM 1546 C C . HIS B 1 62 ? 24.832 -20.865 -13.393 1.00 8.13 62 HIS B C 1
ATOM 1547 O O . HIS B 1 62 ? 23.655 -21.225 -13.258 1.00 8.35 62 HIS B O 1
ATOM 1554 N N . SER B 1 63 ? 25.606 -21.238 -14.422 1.00 8.33 63 SER B N 1
ATOM 1555 C CA . SER B 1 63 ? 25.117 -22.014 -15.558 1.00 8.90 63 SER B CA 1
ATOM 1556 C C . SER B 1 63 ? 25.899 -23.295 -15.765 1.00 9.20 63 SER B C 1
ATOM 1557 O O . SER B 1 63 ? 26.278 -23.631 -16.874 1.00 11.17 63 SER B O 1
ATOM 1560 N N . ASN B 1 64 ? 26.090 -24.060 -14.701 1.00 11.23 64 ASN B N 1
ATOM 1561 C CA . ASN B 1 64 ? 26.774 -25.376 -14.804 1.00 10.79 64 ASN B CA 1
ATOM 1562 C C . ASN B 1 64 ? 28.087 -25.283 -15.586 1.00 9.91 64 ASN B C 1
ATOM 1563 O O . ASN B 1 64 ? 28.273 -25.937 -16.621 1.00 11.42 64 ASN B O 1
ATOM 1568 N N . PRO B 1 65 ? 28.977 -24.441 -15.102 1.00 7.98 65 PRO B N 1
ATOM 1569 C CA . PRO B 1 65 ? 30.232 -24.257 -15.780 1.00 8.29 65 PRO B CA 1
ATOM 1570 C C . PRO B 1 65 ? 31.130 -25.521 -15.710 1.00 7.65 65 PRO B C 1
ATOM 1571 O O . PRO B 1 65 ? 31.030 -26.338 -14.769 1.00 8.61 65 PRO B O 1
ATOM 1575 N N . PRO B 1 66 ? 32.043 -25.649 -16.666 1.00 7.67 66 PRO B N 1
ATOM 1576 C CA . PRO B 1 66 ? 33.056 -26.709 -16.598 1.00 7.15 66 PRO B CA 1
ATOM 1577 C C . PRO B 1 66 ? 33.944 -26.563 -15.374 1.00 6.71 66 PRO B C 1
ATOM 1578 O O . PRO B 1 66 ? 34.186 -25.444 -14.903 1.00 6.30 66 PRO B O 1
ATOM 1582 N N . ALA B 1 67 ? 34.376 -27.703 -14.828 1.00 6.71 67 ALA B N 1
ATOM 1583 C CA . ALA B 1 67 ? 35.127 -27.722 -13.573 1.00 7.39 67 ALA B CA 1
ATOM 1584 C C . ALA B 1 67 ? 36.318 -26.808 -13.620 1.00 6.67 67 ALA B C 1
ATOM 1585 O O . ALA B 1 67 ? 36.610 -26.103 -12.638 1.00 6.19 67 ALA B O 1
ATOM 1587 N N . ALA B 1 68 ? 37.026 -26.838 -14.752 1.00 6.32 68 ALA B N 1
ATOM 1588 C CA . ALA B 1 68 ? 38.274 -26.052 -14.890 1.00 6.84 68 ALA B CA 1
ATOM 1589 C C . ALA B 1 68 ? 38.105 -24.540 -15.024 1.00 7.15 68 ALA B C 1
ATOM 1590 O O . ALA B 1 68 ? 39.112 -23.804 -14.990 1.00 8.85 68 ALA B O 1
ATOM 1592 N N . TRP B 1 69 ? 36.859 -24.077 -15.119 1.00 6.79 69 TRP B N 1
ATOM 1593 C CA . TRP B 1 69 ? 36.526 -22.653 -15.069 1.00 7.27 69 TRP B CA 1
ATOM 1594 C C . TRP B 1 69 ? 36.301 -22.166 -13.642 1.00 7.47 69 TRP B C 1
ATOM 1595 O O . TRP B 1 69 ? 36.152 -20.988 -13.418 1.00 7.40 69 TRP B O 1
ATOM 1606 N N . LYS B 1 70 ? 36.310 -23.059 -12.651 1.00 9.16 70 LYS B N 1
ATOM 1607 C CA . LYS B 1 70 ? 35.973 -22.623 -11.295 1.00 8.33 70 LYS B CA 1
ATOM 1608 C C . LYS B 1 70 ? 36.905 -21.532 -10.766 1.00 7.87 70 LYS B C 1
ATOM 1609 O O . LYS B 1 70 ? 36.459 -20.434 -10.388 1.00 9.90 70 LYS B O 1
ATOM 1615 N N . GLY B 1 71 ? 38.200 -21.822 -10.727 1.00 8.17 71 GLY B N 1
ATOM 1616 C CA . GLY B 1 71 ? 39.180 -20.826 -10.283 1.00 8.33 71 GLY B CA 1
ATOM 1617 C C . GLY B 1 71 ? 39.241 -19.604 -11.200 1.00 8.23 71 GLY B C 1
ATOM 1618 O O . GLY B 1 71 ? 39.145 -18.473 -10.728 1.00 9.31 71 GLY B O 1
ATOM 1619 N N . PRO B 1 72 ? 39.376 -19.807 -12.523 1.00 8.95 72 PRO B N 1
ATOM 1620 C CA . PRO B 1 72 ? 39.360 -18.674 -13.447 1.00 8.20 72 PRO B CA 1
ATOM 1621 C C . PRO B 1 72 ? 38.162 -17.736 -13.267 1.00 8.76 72 PRO B C 1
ATOM 1622 O O . PRO B 1 72 ? 38.338 -16.540 -13.150 1.00 8.85 72 PRO B O 1
ATOM 1626 N N . LEU B 1 73 ? 36.959 -18.282 -13.152 1.00 7.14 73 LEU B N 1
ATOM 1627 C CA . LEU B 1 73 ? 35.812 -17.406 -13.013 1.00 6.99 73 LEU B CA 1
ATOM 1628 C C . LEU B 1 73 ? 35.764 -16.711 -11.670 1.00 6.75 73 LEU B C 1
ATOM 1629 O O . LEU B 1 73 ? 35.354 -15.555 -11.579 1.00 7.53 73 LEU B O 1
ATOM 1634 N N . LYS B 1 74 ? 36.134 -17.424 -10.618 1.00 6.90 74 LYS B N 1
ATOM 1635 C CA . LYS B 1 74 ? 36.178 -16.798 -9.284 1.00 8.27 74 LYS B CA 1
ATOM 1636 C C . LYS B 1 74 ? 37.161 -15.647 -9.236 1.00 7.70 74 LYS B C 1
ATOM 1637 O O . LYS B 1 74 ? 36.898 -14.581 -8.670 1.00 8.32 74 LYS B O 1
ATOM 1643 N N . ASN B 1 75 ? 38.329 -15.878 -9.798 1.00 6.94 75 ASN B N 1
ATOM 1644 C CA . ASN B 1 75 ? 39.364 -14.839 -9.795 1.00 7.28 75 ASN B CA 1
ATOM 1645 C C . ASN B 1 75 ? 39.038 -13.692 -10.743 1.00 7.35 75 ASN B C 1
ATOM 1646 O O . ASN B 1 75 ? 39.332 -12.534 -10.447 1.00 7.97 75 ASN B O 1
ATOM 1651 N N . CYS B 1 76 ? 38.439 -14.021 -11.896 1.00 6.70 76 CYS B N 1
ATOM 1652 C CA . CYS B 1 76 ? 37.883 -13.004 -12.806 1.00 7.61 76 CYS B CA 1
ATOM 1653 C C . CYS B 1 76 ? 36.823 -12.158 -12.130 1.00 7.19 76 CYS B C 1
ATOM 1654 O O . CYS B 1 76 ? 36.806 -10.950 -12.293 1.00 7.77 76 CYS B O 1
ATOM 1657 N N . ALA B 1 77 ? 35.932 -12.788 -11.359 1.00 6.99 77 ALA B N 1
ATOM 1658 C CA . ALA B 1 77 ? 34.917 -12.022 -10.590 1.00 6.39 77 ALA B CA 1
ATOM 1659 C C . ALA B 1 77 ? 35.578 -11.010 -9.666 1.00 7.70 77 ALA B C 1
ATOM 1660 O O . ALA B 1 77 ? 35.140 -9.850 -9.575 1.00 8.07 77 ALA B O 1
ATOM 1662 N N . PHE B 1 78 ? 36.624 -11.462 -8.982 1.00 6.81 78 PHE B N 1
ATOM 1663 C CA . PHE B 1 78 ? 37.370 -10.593 -8.048 1.00 7.63 78 PHE B CA 1
ATOM 1664 C C . PHE B 1 78 ? 38.021 -9.430 -8.792 1.00 7.88 78 PHE B C 1
ATOM 1665 O O . PHE B 1 78 ? 37.959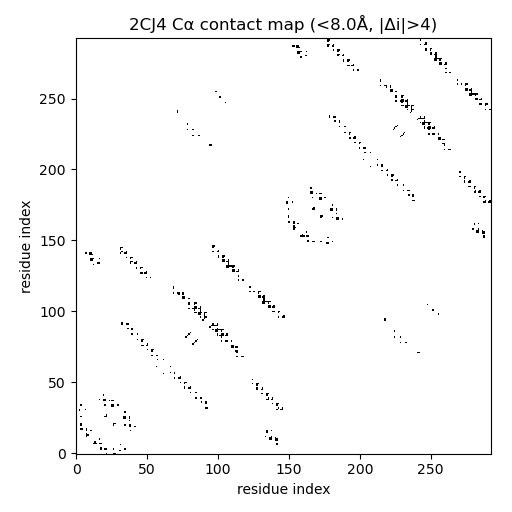 -8.280 -8.399 1.00 7.91 78 PHE B O 1
ATOM 1673 N N . SER B 1 79 ? 38.656 -9.767 -9.883 1.00 8.35 79 SER B N 1
ATOM 1674 C CA . SER B 1 79 ? 39.308 -8.801 -10.750 1.00 8.81 79 SER B CA 1
ATOM 1675 C C . SER B 1 79 ? 38.352 -7.653 -11.175 1.00 8.09 79 SER B C 1
ATOM 1676 O O . SER B 1 79 ? 38.684 -6.447 -11.064 1.00 9.41 79 SER B O 1
ATOM 1679 N N . TYR B 1 80 ? 37.189 -8.016 -11.691 1.00 7.71 80 TYR B N 1
ATOM 1680 C CA . TYR B 1 80 ? 36.195 -7.012 -12.085 1.00 7.97 80 TYR B CA 1
ATOM 1681 C C . TYR B 1 80 ? 35.582 -6.253 -10.920 1.00 7.79 80 TYR B C 1
ATOM 1682 O O . TYR B 1 80 ? 35.216 -5.093 -11.046 1.00 9.09 80 TYR B O 1
ATOM 1691 N N . LYS B 1 81 ? 35.455 -6.917 -9.771 1.00 8.33 81 LYS B N 1
ATOM 1692 C CA . LYS B 1 81 ? 35.019 -6.239 -8.546 1.00 8.17 81 LYS B CA 1
ATOM 1693 C C . LYS B 1 81 ? 36.021 -5.136 -8.138 1.00 8.27 81 LYS B C 1
ATOM 1694 O O . LYS B 1 81 ? 35.634 -4.042 -7.769 1.00 8.77 81 LYS B O 1
ATOM 1700 N N . VAL B 1 82 ? 37.313 -5.430 -8.246 1.00 8.56 82 VAL B N 1
ATOM 1701 C CA . VAL B 1 82 ? 38.330 -4.416 -7.950 1.00 7.98 82 VAL B CA 1
ATOM 1702 C C . VAL B 1 82 ? 38.133 -3.250 -8.941 1.00 8.54 82 VAL B C 1
ATOM 1703 O O . VAL B 1 82 ? 38.101 -2.106 -8.556 1.00 8.97 82 VAL B O 1
ATOM 1707 N N . ILE B 1 83 ? 38.027 -3.571 -10.216 1.00 8.45 83 ILE B N 1
ATOM 1708 C CA . ILE B 1 83 ? 37.888 -2.542 -11.246 1.00 8.06 83 ILE B CA 1
ATOM 1709 C C . ILE B 1 83 ? 36.672 -1.649 -10.921 1.00 7.98 83 ILE B C 1
ATOM 1710 O O . ILE B 1 83 ? 36.748 -0.409 -10.901 1.00 7.68 83 ILE B O 1
ATOM 1715 N N . LEU B 1 84 ? 35.553 -2.285 -10.637 1.00 6.96 84 LEU B N 1
ATOM 1716 C CA . LEU B 1 84 ? 34.276 -1.557 -10.524 1.00 7.82 84 LEU B CA 1
ATOM 1717 C C . LEU B 1 84 ? 34.091 -0.847 -9.206 1.00 7.81 84 LEU B C 1
ATOM 1718 O O . LEU B 1 84 ? 33.411 0.183 -9.154 1.00 9.65 84 LEU B O 1
ATOM 1723 N N . THR B 1 85 ? 34.666 -1.398 -8.127 1.00 7.82 85 THR B N 1
ATOM 1724 C CA . THR B 1 85 ? 34.461 -0.833 -6.782 1.00 8.10 85 THR B CA 1
ATOM 1725 C C . THR B 1 85 ? 35.598 0.032 -6.327 1.00 7.63 85 THR B C 1
ATOM 1726 O O . THR B 1 85 ? 35.425 0.839 -5.429 1.00 9.70 85 THR B O 1
ATOM 1730 N N . ALA B 1 86 ? 36.762 -0.112 -6.965 1.00 7.51 86 ALA B N 1
ATOM 1731 C CA . ALA B 1 86 ? 37.945 0.604 -6.556 1.00 8.59 86 ALA B CA 1
ATOM 1732 C C . ALA B 1 86 ? 38.535 1.407 -7.689 1.00 8.80 86 ALA B C 1
ATOM 1733 O O . ALA B 1 86 ? 38.614 2.631 -7.601 1.00 10.46 86 ALA B O 1
ATOM 1735 N N . SER B 1 87 ? 39.010 0.740 -8.720 1.00 9.17 87 SER B N 1
ATOM 1736 C CA . SER B 1 87 ? 39.848 1.410 -9.706 1.00 8.98 87 SER B CA 1
ATOM 1737 C C . SER B 1 87 ? 39.136 2.540 -10.421 1.00 8.80 87 SER B C 1
ATOM 1738 O O . SER B 1 87 ? 39.697 3.644 -10.586 1.00 9.91 87 SER B O 1
ATOM 1741 N N . LEU B 1 88 ? 37.938 2.254 -10.942 1.00 8.05 88 LEU B N 1
ATOM 1742 C CA . LEU B 1 88 ? 37.217 3.252 -11.750 1.00 8.97 88 LEU B CA 1
ATOM 1743 C C . LEU B 1 88 ? 36.601 4.366 -10.840 1.00 9.05 88 LEU B C 1
ATOM 1744 O O . LEU B 1 88 ? 36.675 5.538 -11.186 1.00 9.36 88 LEU B O 1
ATOM 1749 N N . PRO B 1 89 ? 35.984 4.013 -9.699 1.00 9.33 89 PRO B N 1
ATOM 1750 C CA . PRO B 1 89 ? 35.564 5.084 -8.774 1.00 9.58 89 PRO B CA 1
ATOM 1751 C C . PRO B 1 89 ? 36.718 5.999 -8.343 1.00 8.89 89 PRO B C 1
ATOM 1752 O O . PRO B 1 89 ? 36.530 7.217 -8.313 1.00 8.81 89 PRO B O 1
ATOM 1756 N N . GLU B 1 90 ? 37.890 5.421 -8.079 1.00 8.37 90 GLU B N 1
ATOM 1757 C CA . GLU B 1 90 ? 39.082 6.227 -7.715 1.00 8.05 90 GLU B CA 1
ATOM 1758 C C . GLU B 1 90 ? 39.409 7.178 -8.856 1.00 8.06 90 GLU B C 1
ATOM 1759 O O . GLU B 1 90 ? 39.649 8.359 -8.626 1.00 7.37 90 GLU B O 1
ATOM 1765 N N . ALA B 1 91 ? 39.394 6.663 -10.089 1.00 7.83 91 ALA B N 1
ATOM 1766 C CA . ALA B 1 91 ? 39.726 7.484 -11.249 1.00 7.40 91 ALA B CA 1
ATOM 1767 C C . ALA B 1 91 ? 38.743 8.632 -11.404 1.00 7.32 91 ALA B C 1
ATOM 1768 O O . ALA B 1 91 ? 39.139 9.758 -11.698 1.00 7.90 91 ALA B O 1
ATOM 1770 N N . ILE B 1 92 ? 37.455 8.356 -11.276 1.00 7.53 92 ILE B N 1
ATOM 1771 C CA . ILE B 1 92 ? 36.459 9.398 -11.512 1.00 8.33 92 ILE B CA 1
ATOM 1772 C C . ILE B 1 92 ? 36.619 10.489 -10.422 1.00 7.93 92 ILE B C 1
ATOM 1773 O O . ILE B 1 92 ? 36.641 11.687 -10.732 1.00 7.99 92 ILE B O 1
ATOM 1778 N N . GLU B 1 93 ? 36.731 10.074 -9.160 1.00 7.44 93 GLU B N 1
ATOM 1779 C CA . GLU B 1 93 ? 36.904 11.013 -8.089 1.00 7.59 93 GLU B CA 1
ATOM 1780 C C . GLU B 1 93 ? 38.154 11.881 -8.270 1.00 6.78 93 GLU B C 1
ATOM 1781 O O . GLU B 1 93 ? 38.128 13.082 -8.106 1.00 7.17 93 GLU B O 1
ATOM 1787 N N . ALA B 1 94 ? 39.253 11.240 -8.592 1.00 5.48 94 ALA B N 1
ATOM 1788 C CA . ALA B 1 94 ? 40.526 11.918 -8.706 1.00 6.80 94 ALA B CA 1
ATOM 1789 C C . ALA B 1 94 ? 40.501 12.906 -9.864 1.00 5.76 94 ALA B C 1
ATOM 1790 O O . ALA B 1 94 ? 40.997 14.015 -9.741 1.00 7.22 94 ALA B O 1
ATOM 1792 N N . LEU B 1 95 ? 39.975 12.478 -11.004 1.00 6.30 95 LEU B N 1
ATOM 1793 C CA . LEU B 1 95 ? 39.886 13.387 -12.169 1.00 6.92 95 LEU B CA 1
ATOM 1794 C C . LEU B 1 95 ? 38.998 14.576 -11.855 1.00 7.85 95 LEU B C 1
ATOM 1795 O O . LEU B 1 95 ? 39.300 15.705 -12.251 1.00 7.73 95 LEU B O 1
ATOM 1800 N N . THR B 1 96 ? 37.894 14.305 -11.163 1.00 8.70 96 THR B N 1
ATOM 1801 C CA . THR B 1 96 ? 36.855 15.304 -10.932 1.00 9.77 96 THR B CA 1
ATOM 1802 C C . THR B 1 96 ? 37.309 16.294 -9.878 1.00 9.40 96 THR B C 1
ATOM 1803 O O . THR B 1 96 ? 37.062 17.501 -10.016 1.00 11.30 96 THR B O 1
ATOM 1807 N N . LYS B 1 97 ? 37.964 15.836 -8.811 1.00 8.37 97 LYS B N 1
ATOM 1808 C CA . LYS B 1 97 ? 38.285 16.784 -7.741 1.00 10.02 97 LYS B CA 1
ATOM 1809 C C . LYS B 1 97 ? 39.547 16.546 -6.952 1.00 9.01 97 LYS B C 1
ATOM 1810 O O . LYS B 1 97 ? 39.729 17.130 -5.877 1.00 10.52 97 LYS B O 1
ATOM 1816 N N . GLY B 1 98 ? 40.432 15.742 -7.514 1.00 6.57 98 GLY B N 1
ATOM 1817 C CA . GLY B 1 98 ? 41.667 15.408 -6.825 1.00 7.18 98 GLY B CA 1
ATOM 1818 C C . GLY B 1 98 ? 42.871 15.363 -7.720 1.00 6.44 98 GLY B C 1
ATOM 1819 O O . GLY B 1 98 ? 43.021 16.137 -8.655 1.00 7.72 98 GLY B O 1
ATOM 1820 N N . ASP B 1 99 ? 43.773 14.473 -7.335 1.00 6.64 99 ASP B N 1
ATOM 1821 C CA . ASP B 1 99 ? 45.076 14.310 -7.965 1.00 5.70 99 ASP B CA 1
ATOM 1822 C C . ASP B 1 99 ? 44.976 13.271 -9.089 1.00 6.26 99 ASP B C 1
ATOM 1823 O O . ASP B 1 99 ? 44.692 12.122 -8.839 1.00 6.25 99 ASP B O 1
ATOM 1828 N N . PRO B 1 100 ? 45.245 13.678 -10.338 1.00 6.75 100 PRO B N 1
ATOM 1829 C CA . PRO B 1 100 ? 45.074 12.745 -11.428 1.00 6.49 100 PRO B CA 1
ATOM 1830 C C . PRO B 1 100 ? 46.034 11.547 -11.405 1.00 6.77 100 PRO B C 1
ATOM 1831 O O . PRO B 1 100 ? 45.785 10.561 -12.128 1.00 6.78 100 PRO B O 1
ATOM 1835 N N . LYS B 1 101 ? 47.103 11.627 -10.614 1.00 6.54 101 LYS B N 1
ATOM 1836 C CA A LYS B 1 101 ? 48.000 10.457 -10.433 0.50 6.87 101 LYS B CA 1
ATOM 1837 C CA B LYS B 1 101 ? 48.004 10.465 -10.424 0.50 6.26 101 LYS B CA 1
ATOM 1838 C C . LYS B 1 101 ? 47.183 9.232 -10.012 1.00 6.65 101 LYS B C 1
ATOM 1839 O O . LYS B 1 101 ? 47.428 8.118 -10.468 1.00 6.51 101 LYS B O 1
ATOM 1850 N N . PHE B 1 102 ? 46.176 9.443 -9.176 1.00 6.56 102 PHE B N 1
ATOM 1851 C CA . PHE B 1 102 ? 45.311 8.329 -8.704 1.00 6.73 102 PHE B CA 1
ATOM 1852 C C . PHE B 1 102 ? 44.417 7.750 -9.826 1.00 6.55 102 PHE B C 1
ATOM 1853 O O . PHE B 1 102 ? 44.009 6.576 -9.782 1.00 8.04 102 PHE B O 1
ATOM 1861 N N . ALA B 1 103 ? 44.060 8.588 -10.801 1.00 7.24 103 ALA B N 1
ATOM 1862 C CA . ALA B 1 103 ? 43.356 8.123 -11.957 1.00 7.24 103 ALA B CA 1
ATOM 1863 C C . ALA B 1 103 ? 44.284 7.268 -12.855 1.00 7.22 103 ALA B C 1
ATOM 1864 O O . ALA B 1 103 ? 43.869 6.224 -13.391 1.00 7.55 103 ALA B O 1
ATOM 1866 N N . GLU B 1 104 ? 45.513 7.712 -13.013 1.00 7.53 104 GLU B N 1
ATOM 1867 C CA . GLU B 1 104 ? 46.500 6.932 -13.720 1.00 7.52 104 GLU B CA 1
ATOM 1868 C C . GLU B 1 104 ? 46.650 5.534 -13.057 1.00 7.34 104 GLU B C 1
ATOM 1869 O O . GLU B 1 104 ? 46.641 4.518 -13.730 1.00 7.75 104 GLU B O 1
ATOM 1875 N N . ASP B 1 105 ? 46.766 5.509 -11.730 1.00 7.26 105 ASP B N 1
ATOM 1876 C CA . ASP B 1 105 ? 46.819 4.262 -10.942 1.00 7.79 105 ASP B CA 1
ATOM 1877 C C . ASP B 1 105 ? 45.623 3.351 -11.255 1.00 8.54 105 ASP B C 1
ATOM 1878 O O . ASP B 1 105 ? 45.767 2.137 -11.450 1.00 8.48 105 ASP B O 1
ATOM 1883 N N . GLY B 1 106 ? 44.446 3.949 -11.299 1.00 8.20 106 GLY B N 1
ATOM 1884 C CA . GLY B 1 106 ? 43.203 3.220 -11.575 1.00 8.34 106 GLY B CA 1
ATOM 1885 C C . GLY B 1 106 ? 43.252 2.549 -12.939 1.00 8.44 106 GLY B C 1
ATOM 1886 O O . GLY B 1 106 ? 42.816 1.427 -13.086 1.00 9.51 106 GLY B O 1
ATOM 1887 N N . MET B 1 107 ? 43.762 3.255 -13.938 1.00 8.93 107 MET B N 1
ATOM 1888 C CA . MET B 1 107 ? 43.768 2.748 -15.325 1.00 9.41 107 MET B CA 1
ATOM 1889 C C . MET B 1 107 ? 44.856 1.674 -15.471 1.00 8.11 107 MET B C 1
ATOM 1890 O O . MET B 1 107 ? 44.694 0.693 -16.219 1.00 8.66 107 MET B O 1
ATOM 1895 N N . VAL B 1 108 ? 45.992 1.861 -14.791 1.00 8.20 108 VAL B N 1
ATOM 1896 C CA . VAL B 1 108 ? 47.050 0.816 -14.738 1.00 8.41 108 VAL B CA 1
ATOM 1897 C C . VAL B 1 108 ? 46.444 -0.435 -14.100 1.00 8.51 108 VAL B C 1
ATOM 1898 O O . VAL B 1 108 ? 46.555 -1.545 -14.631 1.00 9.45 108 VAL B O 1
ATOM 1902 N N . GLY B 1 109 ? 45.701 -0.250 -13.031 1.00 8.70 109 GLY B N 1
ATOM 1903 C CA . GLY B 1 109 ? 45.088 -1.389 -12.377 1.00 9.13 109 GLY B CA 1
ATOM 1904 C C . GLY B 1 109 ? 44.082 -2.123 -13.242 1.00 8.79 109 GLY B C 1
ATOM 1905 O O . GLY B 1 109 ? 44.121 -3.336 -13.333 1.00 10.07 109 GLY B O 1
ATOM 1906 N N . SER B 1 110 ? 43.156 -1.398 -13.864 1.00 8.92 110 SER B N 1
ATOM 1907 C CA . SER B 1 110 ? 42.139 -2.040 -14.699 1.00 9.04 110 SER B CA 1
ATOM 1908 C C . SER B 1 110 ? 42.779 -2.719 -15.896 1.00 7.80 110 SER B C 1
ATOM 1909 O O . SER B 1 110 ? 42.367 -3.824 -16.277 1.00 9.00 110 SER B O 1
ATOM 1912 N N . SER B 1 111 ? 43.793 -2.098 -16.509 1.00 8.45 111 SER B N 1
ATOM 1913 C CA . SER B 1 111 ? 44.457 -2.735 -17.630 1.00 8.75 111 SER B CA 1
ATOM 1914 C C . SER B 1 111 ? 45.019 -4.100 -17.233 1.00 8.33 111 SER B C 1
ATOM 1915 O O . SER B 1 111 ? 44.848 -5.102 -17.952 1.00 8.84 111 SER B O 1
ATOM 1918 N N . GLY B 1 112 ? 45.727 -4.126 -16.112 1.00 7.68 112 GLY B N 1
ATOM 1919 C CA . GLY B 1 112 ? 46.365 -5.350 -15.617 1.00 8.00 112 GLY B CA 1
ATOM 1920 C C . GLY B 1 112 ? 45.365 -6.386 -15.175 1.00 8.10 112 GLY B C 1
ATOM 1921 O O . GLY B 1 112 ? 45.561 -7.596 -15.361 1.00 8.36 112 GLY B O 1
ATOM 1922 N N . ASP B 1 113 ? 44.294 -5.911 -14.559 1.00 7.04 113 ASP B N 1
ATOM 1923 C CA . ASP B 1 113 ? 43.277 -6.816 -14.042 1.00 8.22 113 ASP B CA 1
ATOM 1924 C C . ASP B 1 113 ? 42.514 -7.532 -15.146 1.00 7.57 113 ASP B C 1
ATOM 1925 O O . ASP B 1 113 ? 42.250 -8.725 -15.061 1.00 8.73 113 ASP B O 1
ATOM 1930 N N . ALA B 1 114 ? 42.189 -6.817 -16.205 1.00 7.12 114 ALA B N 1
ATOM 1931 C CA . ALA B 1 114 ? 41.522 -7.447 -17.370 1.00 7.71 114 ALA B CA 1
ATOM 1932 C C . ALA B 1 114 ? 42.433 -8.449 -18.045 1.00 7.84 114 ALA B C 1
ATOM 1933 O O . ALA B 1 114 ? 41.995 -9.517 -18.458 1.00 9.22 114 ALA B O 1
ATOM 1935 N N . GLN B 1 115 ? 43.704 -8.113 -18.163 1.00 8.46 115 GLN B N 1
ATOM 1936 C CA . GLN B 1 115 ? 44.680 -9.037 -18.735 1.00 8.55 115 GLN B CA 1
ATOM 1937 C C . GLN B 1 115 ? 44.865 -10.287 -17.860 1.00 8.38 115 GLN B C 1
ATOM 1938 O O . GLN B 1 115 ? 44.990 -11.393 -18.343 1.00 7.57 115 GLN B O 1
ATOM 1944 N N . GLU B 1 116 ? 44.921 -10.091 -16.564 1.00 7.31 116 GLU B N 1
ATOM 1945 C CA . GLU B 1 116 ? 45.082 -11.215 -15.645 1.00 7.76 116 GLU B CA 1
ATOM 1946 C C . GLU B 1 116 ? 43.939 -12.204 -15.832 1.00 7.73 116 GLU B C 1
ATOM 1947 O O . GLU B 1 116 ? 44.183 -13.395 -15.911 1.00 8.39 116 GLU B O 1
ATOM 1953 N N . CYS B 1 117 ? 42.728 -11.682 -15.930 1.00 8.45 117 CYS B N 1
ATOM 1954 C CA . CYS B 1 117 ? 41.538 -12.514 -16.132 1.00 8.38 1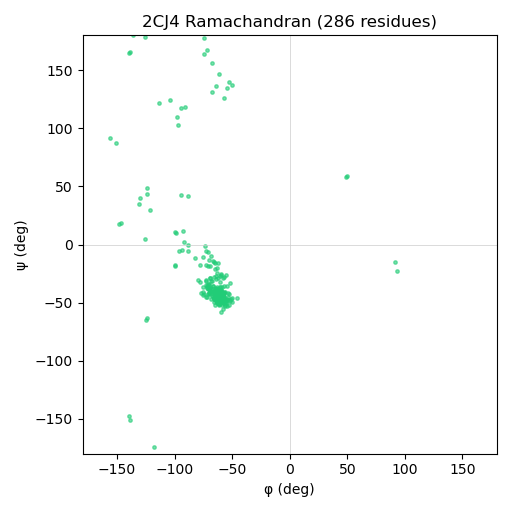17 CYS B CA 1
ATOM 1955 C C . CYS B 1 117 ? 41.661 -13.286 -17.464 1.00 9.45 117 CYS B C 1
ATOM 1956 O O . CYS B 1 117 ? 41.481 -14.491 -17.533 1.00 10.19 117 CYS B O 1
ATOM 1959 N N . GLU B 1 118 ? 42.000 -12.597 -18.538 1.00 8.90 118 GLU B N 1
ATOM 1960 C CA . GLU B 1 118 ? 42.147 -13.285 -19.829 1.00 8.91 118 GLU B CA 1
ATOM 1961 C C . GLU B 1 118 ? 43.161 -14.423 -19.787 1.00 9.51 118 GLU B C 1
ATOM 1962 O O . GLU B 1 118 ? 42.957 -15.509 -20.373 1.00 9.26 118 GLU B O 1
ATOM 1968 N N . GLU B 1 119 ? 44.271 -14.184 -19.111 1.00 9.04 119 GLU B N 1
ATOM 1969 C CA . GLU B 1 119 ? 45.370 -15.125 -19.115 1.00 10.32 119 GLU B CA 1
ATOM 1970 C C . GLU B 1 119 ? 45.031 -16.379 -18.313 1.00 8.78 119 GLU B C 1
ATOM 1971 O O . GLU B 1 119 ? 45.633 -17.430 -18.528 1.00 9.13 119 GLU B O 1
ATOM 1977 N N . TYR B 1 120 ? 44.026 -16.298 -17.452 1.00 7.90 120 TYR B N 1
ATOM 1978 C CA . TYR B 1 120 ? 43.546 -17.547 -16.771 1.00 8.34 120 TYR B CA 1
ATOM 1979 C C . TYR B 1 120 ? 43.073 -18.660 -17.742 1.00 8.82 120 TYR B C 1
ATOM 1980 O O . TYR B 1 120 ? 43.092 -19.844 -17.387 1.00 9.85 120 TYR B O 1
ATOM 1989 N N . PHE B 1 121 ? 42.590 -18.248 -18.905 1.00 9.15 121 PHE B N 1
ATOM 1990 C CA . PHE B 1 121 ? 42.045 -19.135 -19.949 1.00 9.96 121 PHE B CA 1
ATOM 1991 C C . PHE B 1 121 ? 43.043 -19.603 -21.006 1.00 12.83 121 PHE B C 1
ATOM 1992 O O . PHE B 1 121 ? 42.658 -20.320 -21.936 1.00 12.60 121 PHE B O 1
ATOM 2000 N N . LYS B 1 122 ? 44.308 -19.221 -20.873 1.00 14.91 122 LYS B N 1
ATOM 2001 C CA . LYS B 1 122 ? 45.289 -19.573 -21.911 1.00 15.70 122 LYS B CA 1
ATOM 2002 C C . LYS B 1 122 ? 45.234 -21.055 -22.259 1.00 16.89 122 LYS B C 1
ATOM 2003 O O . LYS B 1 122 ? 45.139 -21.914 -21.382 1.00 18.19 122 LYS B O 1
ATOM 2009 N N . GLY B 1 123 ? 45.298 -21.344 -23.558 1.00 17.68 123 GLY B N 1
ATOM 2010 C CA . GLY B 1 123 ? 45.300 -22.716 -24.043 1.00 17.49 123 GLY B CA 1
ATOM 2011 C C . GLY B 1 123 ? 43.912 -23.251 -24.356 1.00 18.14 123 GLY B C 1
ATOM 2012 O O . GLY B 1 123 ? 43.791 -24.288 -25.010 1.00 18.20 123 GLY B O 1
ATOM 2013 N N . SER B 1 124 ? 42.864 -22.569 -23.885 1.00 17.43 124 SER B N 1
ATOM 2014 C CA . SER B 1 124 ? 41.498 -22.981 -24.169 1.00 17.16 124 SER B CA 1
ATOM 2015 C C . SER B 1 124 ? 40.598 -21.799 -24.535 1.00 16.35 124 SER B C 1
ATOM 2016 O O . SER B 1 124 ? 41.047 -20.674 -24.606 1.00 16.21 124 SER B O 1
ATOM 2019 N N . LYS B 1 125 ? 39.336 -22.077 -24.812 1.00 16.81 125 LYS B N 1
ATOM 2020 C CA . LYS B 1 125 ? 38.363 -21.019 -25.116 1.00 17.05 125 LYS B CA 1
ATOM 2021 C C . LYS B 1 125 ? 38.292 -20.026 -23.969 1.00 15.56 125 LYS B C 1
ATOM 2022 O O . LYS B 1 125 ? 38.116 -20.427 -22.832 1.00 15.73 125 LYS B O 1
ATOM 2028 N N . SER B 1 126 ? 38.479 -18.741 -24.278 1.00 13.52 126 SER B N 1
ATOM 2029 C CA . SER B 1 126 ? 38.217 -17.653 -23.306 1.00 12.85 126 SER B CA 1
ATOM 2030 C C . SER B 1 126 ? 36.815 -17.092 -23.594 1.00 11.85 126 SER B C 1
ATOM 2031 O O . SER B 1 126 ? 36.629 -16.382 -24.602 1.00 10.60 126 SER B O 1
ATOM 2034 N N . PRO B 1 127 ? 35.814 -17.463 -22.763 1.00 11.20 127 PRO B N 1
ATOM 2035 C CA . PRO B 1 127 ? 34.402 -17.209 -23.109 1.00 11.50 127 PRO B CA 1
ATOM 2036 C C . PRO B 1 127 ? 33.949 -15.765 -23.209 1.00 10.99 127 PRO B C 1
ATOM 2037 O O . PRO B 1 127 ? 32.888 -15.488 -23.805 1.00 11.92 127 PRO B O 1
ATOM 2041 N N . PHE B 1 128 ? 34.681 -14.845 -22.588 1.00 9.10 128 PHE B N 1
ATOM 2042 C CA . PHE B 1 128 ? 34.341 -13.431 -22.702 1.00 9.25 128 PHE B CA 1
ATOM 2043 C C . PHE B 1 128 ? 35.600 -12.611 -23.063 1.00 7.85 128 PHE B C 1
ATOM 2044 O O . PHE B 1 128 ? 35.761 -11.444 -22.669 1.00 8.00 128 PHE B O 1
ATOM 2052 N N . SER B 1 129 ? 36.452 -13.235 -23.859 1.00 7.13 129 SER B N 1
ATOM 2053 C CA . SER B 1 129 ? 37.685 -12.604 -24.364 1.00 7.90 129 SER B CA 1
ATOM 2054 C C . SER B 1 129 ? 37.469 -11.203 -24.893 1.00 7.86 129 SER B C 1
ATOM 2055 O O . SER B 1 129 ? 38.246 -10.276 -24.584 1.00 6.95 129 SER B O 1
ATOM 2058 N N . ALA B 1 130 ? 36.419 -11.031 -25.696 1.00 7.04 130 ALA B N 1
ATOM 2059 C CA . ALA B 1 130 ? 36.136 -9.702 -26.281 1.00 6.77 130 ALA B CA 1
ATOM 2060 C C . ALA B 1 130 ? 36.020 -8.575 -25.211 1.00 6.76 130 ALA B C 1
ATOM 2061 O O . ALA B 1 130 ? 36.478 -7.464 -25.426 1.00 7.49 130 ALA B O 1
ATOM 2063 N N . LEU B 1 131 ? 35.459 -8.917 -24.048 1.00 6.98 131 LEU B N 1
ATOM 2064 C CA . LEU B 1 131 ? 35.284 -7.951 -22.982 1.00 6.95 131 LEU B CA 1
ATOM 2065 C C . LEU B 1 131 ? 36.610 -7.685 -22.239 1.00 7.44 131 LEU B C 1
ATOM 2066 O O . LEU B 1 131 ? 36.905 -6.522 -21.904 1.00 9.20 131 LEU B O 1
ATOM 2071 N N . ASN B 1 132 ? 37.396 -8.737 -21.966 1.00 7.21 132 ASN B N 1
ATOM 2072 C CA . ASN B 1 132 ? 38.690 -8.551 -21.313 1.00 7.59 132 ASN B CA 1
ATOM 2073 C C . ASN B 1 132 ? 39.589 -7.694 -22.195 1.00 7.28 132 ASN B C 1
ATOM 2074 O O . ASN B 1 132 ? 40.274 -6.795 -21.730 1.00 8.58 132 ASN B O 1
ATOM 2079 N N . ILE B 1 133 ? 39.568 -7.988 -23.485 1.00 8.53 133 ILE B N 1
ATOM 2080 C CA . ILE B 1 133 ? 40.363 -7.235 -24.468 1.00 7.56 133 ILE B CA 1
ATOM 2081 C C . ILE B 1 133 ? 39.914 -5.770 -24.476 1.00 7.80 133 ILE B C 1
ATOM 2082 O O . ILE B 1 133 ? 40.737 -4.866 -24.414 1.00 7.95 133 ILE B O 1
ATOM 2087 N N . ALA B 1 134 ? 38.617 -5.546 -24.568 1.00 8.75 134 ALA B N 1
ATOM 2088 C CA . ALA B 1 134 ? 38.076 -4.192 -24.586 1.00 7.58 134 ALA B CA 1
ATOM 2089 C C . ALA B 1 134 ? 38.487 -3.383 -23.332 1.00 7.49 134 ALA B C 1
ATOM 2090 O O . ALA B 1 134 ? 38.995 -2.287 -23.408 1.00 8.20 134 ALA B O 1
ATOM 2092 N N . VAL B 1 135 ? 38.312 -3.977 -22.163 1.00 8.03 135 VAL B N 1
ATOM 2093 C CA . VAL B 1 135 ? 38.705 -3.325 -20.904 1.00 8.13 135 VAL B CA 1
ATOM 2094 C C . VAL B 1 135 ? 40.208 -3.051 -20.871 1.00 8.29 135 VAL B C 1
ATOM 2095 O O . VAL B 1 135 ? 40.622 -1.987 -20.473 1.00 9.53 135 VAL B O 1
ATOM 2099 N N . HIS B 1 136 ? 41.027 -4.011 -21.301 1.00 7.50 136 HIS B N 1
ATOM 2100 C CA . HIS B 1 136 ? 42.470 -3.837 -21.291 1.00 6.86 136 HIS B CA 1
ATOM 2101 C C . HIS B 1 136 ? 42.885 -2.709 -22.240 1.00 7.56 136 HIS B C 1
ATOM 2102 O O . HIS B 1 136 ? 43.622 -1.811 -21.871 1.00 7.43 136 HIS B O 1
ATOM 2109 N N . GLU B 1 137 ? 42.350 -2.756 -23.444 1.00 6.99 137 GLU B N 1
ATOM 2110 C CA . GLU B 1 137 ? 42.718 -1.762 -24.493 1.00 7.33 137 GLU B CA 1
ATOM 2111 C C . GLU B 1 137 ? 42.209 -0.335 -24.145 1.00 7.37 137 GLU B C 1
ATOM 2112 O O . GLU B 1 137 ? 42.935 0.665 -24.283 1.00 8.87 137 GLU B O 1
ATOM 2118 N N . LEU B 1 138 ? 40.979 -0.250 -23.688 1.00 7.41 138 LEU B N 1
ATOM 2119 C CA . LEU B 1 138 ? 40.403 1.041 -23.284 1.00 7.92 138 LEU B CA 1
ATOM 2120 C C . LEU B 1 138 ? 41.164 1.599 -22.094 1.00 7.93 138 LEU B C 1
ATOM 2121 O O . LEU B 1 138 ? 41.402 2.813 -21.980 1.00 8.13 138 LEU B O 1
ATOM 2126 N N . SER B 1 139 ? 41.536 0.713 -21.168 1.00 7.11 139 SER B N 1
ATOM 2127 C CA . SER B 1 139 ? 42.325 1.134 -19.990 1.00 7.44 139 SER B CA 1
ATOM 2128 C C . SER B 1 139 ? 43.705 1.697 -20.390 1.00 7.54 139 SER B C 1
ATOM 2129 O O . SER B 1 139 ? 44.163 2.672 -19.827 1.00 8.83 139 SER B O 1
ATOM 2132 N N . ASP B 1 140 ? 44.360 1.100 -21.383 1.00 7.17 140 ASP B N 1
ATOM 2133 C CA . ASP B 1 140 ? 45.649 1.579 -21.850 1.00 7.64 140 ASP B CA 1
ATOM 2134 C C . ASP B 1 140 ? 45.510 2.896 -22.579 1.00 7.65 140 ASP B C 1
ATOM 2135 O O . ASP B 1 140 ? 46.401 3.746 -22.490 1.00 8.35 140 ASP B O 1
ATOM 2140 N N . VAL B 1 141 ? 44.402 3.060 -23.306 1.00 8.17 141 VAL B N 1
ATOM 2141 C CA . VAL B 1 141 ? 44.068 4.384 -23.858 1.00 8.15 141 VAL B CA 1
ATOM 2142 C C . VAL B 1 141 ? 43.883 5.408 -22.732 1.00 7.71 141 VAL B C 1
ATOM 2143 O O . VAL B 1 141 ? 44.450 6.520 -22.782 1.00 8.27 141 VAL B O 1
ATOM 2147 N N . GLY B 1 142 ? 43.102 5.055 -21.724 1.00 6.44 142 GLY B N 1
ATOM 2148 C CA . GLY B 1 142 ? 42.875 5.983 -20.609 1.00 8.09 142 GLY B CA 1
ATOM 2149 C C . GLY B 1 142 ? 44.140 6.347 -19.897 1.00 7.99 142 GLY B C 1
ATOM 2150 O O . GLY B 1 142 ? 44.306 7.501 -19.499 1.00 8.14 142 GLY B O 1
ATOM 2151 N N . ARG B 1 143 ? 45.034 5.369 -19.691 1.00 8.53 143 ARG B N 1
ATOM 2152 C CA . ARG B 1 143 ? 46.331 5.647 -19.068 1.00 8.95 143 ARG B CA 1
ATOM 2153 C C . ARG B 1 143 ? 47.011 6.765 -19.817 1.00 8.06 143 ARG B C 1
ATOM 2154 O O . ARG B 1 143 ? 47.525 7.710 -19.226 1.00 8.62 143 ARG B O 1
ATOM 2162 N N . ALA B 1 144 ? 47.027 6.641 -21.134 1.00 7.23 144 ALA B N 1
ATOM 2163 C CA . ALA B 1 144 ? 47.714 7.606 -21.974 1.00 7.29 144 ALA B CA 1
ATOM 2164 C C . ALA B 1 144 ? 47.044 8.981 -21.945 1.00 7.51 144 ALA B C 1
ATOM 2165 O O . ALA B 1 144 ? 47.728 10.009 -21.928 1.00 7.80 144 ALA B O 1
ATOM 2167 N N . ILE B 1 145 ? 45.719 9.014 -21.946 1.00 7.55 145 ILE B N 1
ATOM 2168 C CA . ILE B 1 145 ? 45.015 10.287 -21.916 1.00 8.04 145 ILE B CA 1
ATOM 2169 C C . ILE B 1 145 ? 45.327 11.005 -20.586 1.00 7.34 145 ILE B C 1
ATOM 2170 O O . ILE B 1 145 ? 45.681 12.191 -20.545 1.00 7.99 145 ILE B O 1
ATOM 2175 N N . VAL B 1 146 ? 45.212 10.271 -19.490 1.00 7.23 146 VAL B N 1
ATOM 2176 C CA . VAL B 1 146 ? 45.458 10.839 -18.158 1.00 8.23 146 VAL B CA 1
ATOM 2177 C C . VAL B 1 146 ? 46.891 11.319 -17.979 1.00 8.27 146 VAL B C 1
ATOM 2178 O O . VAL B 1 146 ? 47.127 12.290 -17.274 1.00 9.39 146 VAL B O 1
ATOM 2182 N N . ARG B 1 147 ? 47.850 10.712 -18.679 1.00 9.13 147 ARG B N 1
ATOM 2183 C CA . ARG B 1 147 ? 49.250 11.086 -18.538 1.00 11.04 147 ARG B CA 1
ATOM 2184 C C . ARG B 1 147 ? 49.436 12.578 -18.917 1.00 9.94 147 ARG B C 1
ATOM 2185 O O . ARG B 1 147 ? 50.340 13.246 -18.434 1.00 10.62 147 ARG B O 1
ATOM 2193 N N . ASN B 1 148 ? 48.547 13.107 -19.760 1.00 10.15 148 ASN B N 1
ATOM 2194 C CA . ASN B 1 148 ? 48.582 14.519 -20.124 1.00 10.00 148 A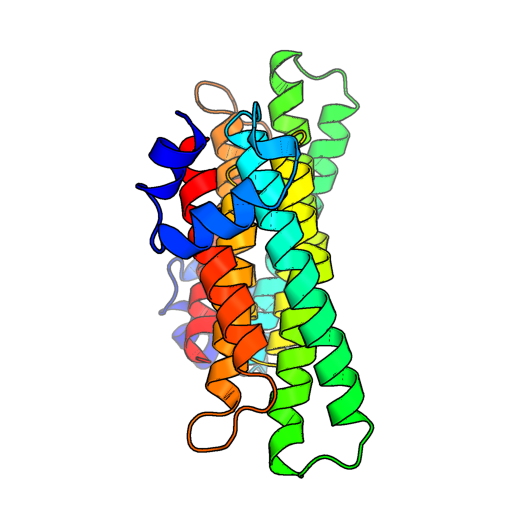SN B CA 1
ATOM 2195 C C . ASN B 1 148 ? 48.352 15.459 -18.945 1.00 9.99 148 ASN B C 1
ATOM 2196 O O . ASN B 1 148 ? 48.730 16.637 -19.005 1.00 11.42 148 ASN B O 1
ATOM 2201 N N . LEU B 1 149 ? 47.748 14.940 -17.881 1.00 10.20 149 LEU B N 1
ATOM 2202 C CA . LEU B 1 149 ? 47.382 15.757 -16.708 1.00 10.93 149 LEU B CA 1
ATOM 2203 C C . LEU B 1 149 ? 48.426 15.704 -15.592 1.00 12.02 149 LEU B C 1
ATOM 2204 O O . LEU B 1 149 ? 48.305 16.423 -14.580 1.00 12.46 149 LEU B O 1
ATOM 2209 N N . LEU B 1 150 ? 49.444 14.871 -15.767 1.00 13.03 150 LEU B N 1
ATOM 2210 C CA . LEU B 1 150 ? 50.477 14.639 -14.738 1.00 14.49 150 LEU B CA 1
ATOM 2211 C C . LEU B 1 150 ? 51.660 15.572 -14.926 1.00 17.60 150 LEU B C 1
ATOM 2212 O O . LEU B 1 150 ? 51.742 16.261 -15.945 1.00 21.04 150 LEU B O 1
#

Sequence (293 aa):
NNLVETTCKNTPNYQLCLKTLLSDKRSATGDITTLALIMVDAIKKAKANQAAVTISKLRHSNPPAAWKGPLKNCAFSYKVILTASLPEAIEALTKGDPKKFAEDGMVGSSGDAQECEEYFKGSKSPFSALNIAVHELSDVGRAIVRNLLNLVETTCKNTPNYQLCLKTLLSDKRSATGDITTLALIMVDAIKAKANQAAVTISKLRHSNPPAAWKGPLKNCAFSYKVILTASLPEAIEALTKGDPKKFAEDGMVGSSGDAQECEEYFKGSKSPFSALNIAVHELSDVGRAIVRNLL